Protein AF-A0AAU8JB62-F1 (afdb_monomer_lite)

Organism: NCBI:txid2792601

Sequence (242 aa):
MVVTNFNCVLKKYIARVTLTGIILLSLTGCRTSTEVQSTAVALPQPKAITQTEAMPQSGSLTGNAPPKSVDEARGKHSGNRLPVFSDIISAGMLPPYRVAPSKSTTEGSSKIVPQNLPLQIKPDPLKTVRVNLYQPDIECKKLMPEPVAVDRDRAMDAAVSKVLQERNSADFTVAGYRINIDDDGVATVDLRLKPDSRRQFISLSLCEQFALFGSLRETLMNHPDWKIKAVQFTERGELIQL

Secondary structure (DSSP, 8-state):
----------------------------------------PPPPPPPP----------------PPPP-------------------------PPP-----PPP--------------------TTTEEEEEEEEE-TTSS-EEEEEEEEEGGGHHHHHHHHHHHTT--SS--EEEEEEEE-TT-EEEEEEEE-TT-SS-GGGS-HHHHIIIIIHHHHHHHT-TTT---EEEEEETTEEP--

Foldseek 3Di:
DDDDDDDDDDDDDDDDDDDDDDDDDDDDDDDDDPDDDDDDDDDDDDDDDDDDDDDDDDDDDDDDDDDDDDDDDDDDDDDDDDDDPDDDPDPDDDDPPDDDDDDDDDDDDDDDDPDPDPPPPDDDPVQWDWFWFWAADPVLPGTDTDIDIDGPVCVLVVNLVVLQVVLDDPQWHWPDWDWDADPVQEIEIATETDPRRNDDLVRDDPSSVSSRVVRSFCRQCVDPVSSHPYYFYHHVPHGDDD

Structure (mmCIF, N/CA/C/O backbone):
data_AF-A0AAU8JB62-F1
#
_entry.id   AF-A0AAU8JB62-F1
#
loop_
_atom_site.group_PDB
_atom_site.id
_atom_site.type_symbol
_atom_site.label_atom_id
_atom_site.label_alt_id
_atom_site.label_comp_id
_atom_site.label_asym_id
_atom_site.label_entity_id
_atom_site.label_seq_id
_atom_site.pdbx_PDB_ins_code
_atom_site.Cartn_x
_atom_site.Cartn_y
_atom_site.Cartn_z
_atom_site.occupancy
_atom_site.B_iso_or_equiv
_atom_site.auth_seq_id
_atom_site.auth_comp_id
_atom_site.auth_asym_id
_atom_site.auth_atom_id
_atom_site.pdbx_PDB_model_num
ATOM 1 N N . MET A 1 1 ? 13.304 -38.647 40.687 1.00 44.12 1 MET A N 1
ATOM 2 C CA . MET A 1 1 ? 12.881 -37.384 40.050 1.00 44.12 1 MET A CA 1
ATOM 3 C C . MET A 1 1 ? 11.751 -37.738 39.095 1.00 44.12 1 MET A C 1
ATOM 5 O O . MET A 1 1 ? 11.995 -38.343 38.064 1.00 44.12 1 MET A O 1
ATOM 9 N N . VAL A 1 2 ? 10.516 -37.532 39.545 1.00 40.66 2 VAL A N 1
ATOM 10 C CA . VAL A 1 2 ? 9.261 -37.724 38.793 1.00 40.66 2 VAL A CA 1
ATOM 11 C C . VAL A 1 2 ? 8.983 -36.348 38.160 1.00 40.66 2 VAL A C 1
ATOM 13 O O . VAL A 1 2 ? 9.293 -35.345 38.796 1.00 40.66 2 VAL A O 1
ATOM 16 N N . VAL A 1 3 ? 8.583 -36.197 36.898 1.00 38.00 3 VAL A N 1
ATOM 17 C CA . VAL A 1 3 ? 7.205 -36.331 36.401 1.00 38.00 3 VAL A CA 1
ATOM 18 C C . VAL A 1 3 ? 7.249 -36.315 34.862 1.00 38.00 3 VAL A C 1
ATOM 20 O O . VAL A 1 3 ? 7.848 -35.434 34.252 1.00 38.00 3 VAL A O 1
ATOM 23 N N . THR A 1 4 ? 6.598 -37.299 34.247 1.00 55.31 4 THR A N 1
ATOM 24 C CA . THR A 1 4 ? 6.119 -37.311 32.857 1.00 55.31 4 THR A CA 1
ATOM 25 C C . THR A 1 4 ? 4.937 -36.345 32.696 1.00 55.31 4 THR A C 1
ATOM 27 O O . THR A 1 4 ? 4.144 -36.264 33.627 1.00 55.31 4 THR A O 1
ATOM 30 N N . ASN A 1 5 ? 4.730 -35.696 31.533 1.00 40.53 5 ASN A N 1
ATOM 31 C CA . ASN A 1 5 ? 3.542 -35.969 30.694 1.00 40.53 5 ASN A CA 1
ATOM 32 C C . ASN A 1 5 ? 3.122 -34.961 29.602 1.00 40.53 5 ASN A C 1
ATOM 34 O O . ASN A 1 5 ? 3.134 -33.751 29.778 1.00 40.53 5 ASN A O 1
ATOM 38 N N . PHE A 1 6 ? 2.598 -35.605 28.548 1.00 44.50 6 PHE A N 1
ATOM 39 C CA . PHE A 1 6 ? 1.425 -35.334 27.702 1.00 44.50 6 PHE A CA 1
ATOM 40 C C . PHE A 1 6 ? 1.299 -34.062 26.843 1.00 44.50 6 PHE A C 1
ATOM 42 O O . PHE A 1 6 ? 0.961 -32.975 27.296 1.00 44.50 6 PHE A O 1
ATOM 49 N N . ASN A 1 7 ? 1.362 -34.323 25.528 1.00 46.44 7 ASN A N 1
ATOM 50 C CA . ASN A 1 7 ? 0.536 -33.725 24.476 1.00 46.44 7 ASN A CA 1
ATOM 51 C C . ASN A 1 7 ? -0.890 -33.381 24.945 1.00 46.44 7 ASN A C 1
ATOM 53 O O . ASN A 1 7 ? -1.576 -34.247 25.489 1.00 46.44 7 ASN A O 1
ATOM 57 N N . CYS A 1 8 ? -1.399 -32.199 24.581 1.00 37.88 8 CYS A N 1
ATOM 58 C CA . CYS A 1 8 ? -2.842 -31.987 24.495 1.00 37.88 8 CYS A CA 1
ATOM 59 C C . CYS A 1 8 ? -3.212 -31.087 23.308 1.00 37.88 8 CYS A C 1
ATOM 61 O O . CYS A 1 8 ? -2.909 -29.899 23.254 1.00 37.88 8 CYS A O 1
ATOM 63 N N . VAL A 1 9 ? -3.878 -31.722 22.347 1.00 45.81 9 VAL A N 1
ATOM 64 C CA . VAL A 1 9 ? -4.599 -31.151 21.213 1.00 45.81 9 VAL A CA 1
ATOM 65 C C . VAL A 1 9 ? -5.775 -30.322 21.734 1.00 45.81 9 VAL A C 1
ATOM 67 O O . VAL A 1 9 ? -6.643 -30.871 22.408 1.00 45.81 9 VAL A O 1
ATOM 70 N N . LEU A 1 10 ? -5.876 -29.043 21.358 1.00 39.16 10 LEU A N 1
ATOM 71 C CA . LEU A 1 10 ? -7.080 -28.244 21.606 1.00 39.16 10 LEU A CA 1
ATOM 72 C C . LEU A 1 10 ? -7.855 -27.998 20.303 1.00 39.16 10 LEU A C 1
ATOM 74 O O . LEU A 1 10 ? -7.822 -26.932 19.699 1.00 39.16 10 LEU A O 1
ATOM 78 N N . LYS A 1 11 ? -8.582 -29.036 19.880 1.00 43.41 11 LYS A N 1
ATOM 79 C CA . LYS A 1 11 ? -9.807 -28.917 19.078 1.00 43.41 11 LYS A CA 1
ATOM 80 C C . LYS A 1 11 ? -10.990 -29.091 20.028 1.00 43.41 11 LYS A C 1
ATOM 82 O O . LYS A 1 11 ? -11.054 -30.126 20.684 1.00 43.41 11 LYS A O 1
ATOM 87 N N . LYS A 1 12 ? -11.920 -28.132 20.047 1.00 44.12 12 LYS A N 1
ATOM 88 C CA . LYS A 1 12 ? -13.359 -28.258 20.396 1.00 44.12 12 LYS A CA 1
ATOM 89 C C . LYS A 1 12 ? -13.976 -26.865 20.198 1.00 44.12 12 LYS A C 1
ATOM 91 O O . LYS A 1 12 ? -13.681 -25.958 20.958 1.00 44.12 12 LYS A O 1
ATOM 96 N N . TYR A 1 13 ? -14.536 -26.548 19.033 1.00 41.44 13 TYR A N 1
ATOM 97 C CA . TYR A 1 13 ? -15.913 -26.836 18.599 1.00 41.44 13 TYR A CA 1
ATOM 98 C C . TYR A 1 13 ? -16.990 -26.558 19.657 1.00 41.44 13 TYR A C 1
ATOM 100 O O . TYR A 1 13 ? -17.064 -27.204 20.699 1.00 41.44 13 TYR A O 1
ATOM 108 N N . ILE A 1 14 ? -17.805 -25.565 19.304 1.00 47.06 14 ILE A N 1
ATOM 109 C CA . ILE A 1 14 ? -18.982 -25.012 19.971 1.00 47.06 14 ILE A CA 1
ATOM 110 C C . ILE A 1 14 ? -20.172 -25.986 19.874 1.00 47.06 14 ILE A C 1
ATOM 112 O O . ILE A 1 14 ? -20.263 -26.776 18.937 1.00 47.06 14 ILE A O 1
ATOM 116 N N . ALA A 1 15 ? -21.112 -25.797 20.808 1.00 40.03 15 ALA A N 1
ATOM 117 C CA . ALA A 1 15 ? -22.512 -26.233 20.834 1.00 40.03 15 ALA A CA 1
ATOM 118 C C . ALA A 1 15 ? -22.821 -27.608 21.447 1.00 40.03 15 ALA A C 1
ATOM 120 O O . ALA A 1 15 ? -22.631 -28.652 20.831 1.00 40.03 15 ALA A O 1
ATOM 121 N N . ARG A 1 16 ? -23.503 -27.566 22.600 1.00 46.62 16 ARG A N 1
ATOM 122 C CA . ARG A 1 16 ? -24.870 -28.095 22.721 1.00 46.62 16 ARG A CA 1
ATOM 123 C C . ARG A 1 16 ? -25.620 -27.415 23.869 1.00 46.62 16 ARG A C 1
ATOM 125 O O . ARG A 1 16 ? -25.225 -27.474 25.025 1.00 46.62 16 ARG A O 1
ATOM 132 N N . VAL A 1 17 ? -26.694 -26.746 23.466 1.00 49.41 17 VAL A N 1
ATOM 133 C CA . VAL A 1 17 ? -27.802 -26.228 24.266 1.00 49.41 17 VAL A CA 1
ATOM 134 C C . VAL A 1 17 ? -28.665 -27.403 24.725 1.00 49.41 17 VAL A C 1
ATOM 136 O O . VAL A 1 17 ? -29.088 -28.171 23.871 1.00 49.41 17 VAL A O 1
ATOM 139 N N . THR A 1 18 ? -28.952 -27.489 26.027 1.00 50.41 18 THR A N 1
ATOM 140 C CA . THR A 1 18 ? -30.174 -28.056 26.651 1.00 50.41 18 THR A CA 1
ATOM 141 C C . THR A 1 18 ? -30.130 -27.655 28.133 1.00 50.41 18 THR A C 1
ATOM 143 O O . THR A 1 18 ? -29.202 -28.036 28.835 1.00 50.41 18 THR A O 1
ATOM 146 N N . LEU A 1 19 ? -30.902 -26.657 28.569 1.00 51.81 19 LEU A N 1
ATOM 147 C CA . LEU A 1 19 ? -32.260 -26.780 29.126 1.00 51.81 19 LEU A CA 1
ATOM 148 C C . LEU A 1 19 ? -32.315 -27.629 30.411 1.00 51.81 19 LEU A C 1
ATOM 150 O O . LEU A 1 19 ? -32.402 -28.842 30.309 1.00 51.81 19 LEU A O 1
ATOM 154 N N . THR A 1 20 ? -32.277 -26.961 31.575 1.00 47.72 20 THR A N 1
ATOM 155 C CA . THR A 1 20 ? -33.109 -27.137 32.797 1.00 47.72 20 THR A CA 1
ATOM 156 C C . THR A 1 20 ? -32.349 -26.604 34.013 1.00 47.72 20 THR A C 1
ATOM 158 O O . THR A 1 20 ? -31.220 -27.022 34.245 1.00 47.72 20 THR A O 1
ATOM 161 N N . GLY A 1 21 ? -32.969 -25.732 34.814 1.00 43.69 21 GLY A N 1
ATOM 162 C CA . GLY A 1 21 ? -32.461 -25.411 36.152 1.00 43.69 21 GLY A CA 1
ATOM 163 C C . GLY A 1 21 ? -32.687 -23.970 36.586 1.00 43.69 21 GLY A C 1
ATOM 164 O O . GLY A 1 21 ? -31.800 -23.134 36.471 1.00 43.69 21 GLY A O 1
ATOM 165 N N . ILE A 1 22 ? -33.882 -23.701 37.107 1.00 53.47 22 ILE A N 1
ATOM 166 C CA . ILE A 1 22 ? -34.215 -22.510 37.890 1.00 53.47 22 ILE A CA 1
ATOM 167 C C . ILE A 1 22 ? -33.316 -22.476 39.133 1.00 53.47 22 ILE A C 1
ATOM 169 O O . ILE A 1 22 ? -33.407 -23.376 39.962 1.00 53.47 22 ILE A O 1
ATOM 173 N N . ILE A 1 23 ? -32.517 -21.420 39.299 1.00 51.75 23 ILE A N 1
ATOM 174 C CA . ILE A 1 23 ? -32.063 -20.959 40.617 1.00 51.75 23 ILE A CA 1
ATOM 175 C C . ILE A 1 23 ? -32.275 -19.446 40.666 1.00 51.75 23 ILE A C 1
ATOM 177 O O . ILE A 1 23 ? -31.558 -18.674 40.033 1.00 51.75 23 ILE A O 1
ATOM 181 N N . LEU A 1 24 ? -33.299 -19.044 41.425 1.00 51.72 24 LEU A N 1
ATOM 182 C CA . LEU A 1 24 ? -33.379 -17.714 42.013 1.00 51.72 24 LEU A CA 1
ATOM 183 C C . LEU A 1 24 ? -32.187 -17.544 42.959 1.00 51.72 24 LEU A C 1
ATOM 185 O O . LEU A 1 24 ? -32.108 -18.241 43.967 1.00 51.72 24 LEU A O 1
ATOM 189 N N . LEU A 1 25 ? -31.323 -16.575 42.679 1.00 48.28 25 LEU A N 1
ATOM 190 C CA . LEU A 1 25 ? -30.488 -15.940 43.693 1.00 48.28 25 LEU A CA 1
ATOM 191 C C . LEU A 1 25 ? -30.526 -14.435 43.455 1.00 48.28 25 LEU A C 1
ATOM 193 O O . LEU A 1 25 ? -29.809 -13.871 42.633 1.00 48.28 25 LEU A O 1
ATOM 197 N N . SER A 1 26 ? -31.443 -13.805 44.179 1.00 44.50 26 SER A N 1
ATOM 198 C CA . SER A 1 26 ? -31.465 -12.381 44.454 1.00 44.50 26 SER A CA 1
ATOM 199 C C . SER A 1 26 ? -30.178 -12.018 45.195 1.00 44.50 26 SER A C 1
ATOM 201 O O . SER A 1 26 ? -29.974 -12.479 46.316 1.00 44.50 26 SER A O 1
ATOM 203 N N . LEU A 1 27 ? -29.334 -11.171 44.606 1.00 48.53 27 LEU A N 1
ATOM 204 C CA . LEU A 1 27 ? -28.365 -10.392 45.369 1.00 48.53 27 LEU A CA 1
ATOM 205 C C . LEU A 1 27 ? -28.486 -8.918 44.995 1.00 48.53 27 LEU A C 1
ATOM 207 O O . LEU A 1 27 ? -28.168 -8.463 43.899 1.00 48.53 27 LEU A O 1
ATOM 211 N N . THR A 1 28 ? -29.040 -8.219 45.969 1.00 45.19 28 THR A N 1
ATOM 212 C CA . THR A 1 28 ? -29.202 -6.786 46.126 1.00 45.19 28 THR A CA 1
ATOM 213 C C . THR A 1 28 ? -27.860 -6.151 46.515 1.00 45.19 28 THR A C 1
ATOM 215 O O . THR A 1 28 ? -27.172 -6.683 47.380 1.00 45.19 28 THR A O 1
ATOM 218 N N . GLY A 1 29 ? -27.552 -4.969 45.964 1.00 39.72 29 GLY A N 1
ATOM 219 C CA . GLY A 1 29 ? -26.543 -4.024 46.485 1.00 39.72 29 GLY A CA 1
ATOM 220 C C . GLY A 1 29 ? -25.124 -4.201 45.916 1.00 39.72 29 GLY A C 1
ATOM 221 O O . GLY A 1 29 ? -24.689 -5.313 45.674 1.00 39.72 29 GLY A O 1
ATOM 222 N N . CYS A 1 30 ? -24.327 -3.168 45.634 1.00 37.94 30 CYS A N 1
ATOM 223 C CA . CYS A 1 30 ? -24.422 -1.737 45.914 1.00 37.94 30 CYS A CA 1
ATOM 224 C C . CYS A 1 30 ? -23.888 -0.933 44.718 1.00 37.94 30 CYS A C 1
ATOM 226 O O . CYS A 1 30 ? -22.862 -1.265 44.130 1.00 37.94 30 CYS A O 1
ATOM 228 N N . ARG A 1 31 ? -24.581 0.167 44.401 1.00 46.75 31 ARG A N 1
ATOM 229 C CA . ARG A 1 31 ? -24.067 1.264 43.575 1.00 46.75 31 ARG A CA 1
ATOM 230 C C . ARG A 1 31 ? -22.994 2.013 44.367 1.00 46.75 31 ARG A C 1
ATOM 232 O O . ARG A 1 31 ? -23.296 2.532 45.436 1.00 46.75 31 ARG A O 1
ATOM 239 N N . THR A 1 32 ? -21.808 2.174 43.798 1.00 43.75 32 THR A N 1
ATOM 240 C CA . THR A 1 32 ? -20.923 3.304 44.107 1.00 43.75 32 THR A CA 1
ATOM 241 C C . THR A 1 32 ? -20.708 4.076 42.817 1.00 43.75 32 THR A C 1
ATOM 243 O O . THR A 1 32 ? -20.001 3.6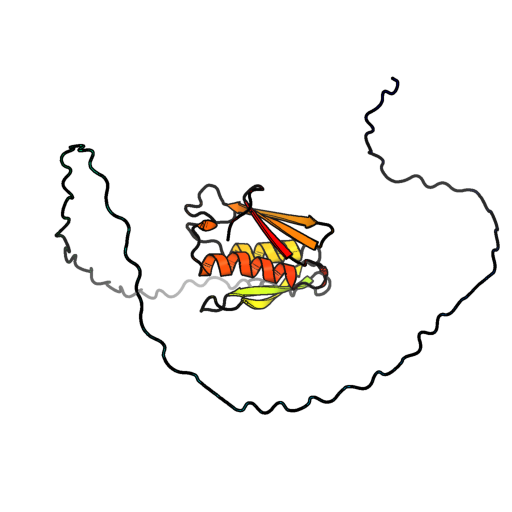34 41.916 1.00 43.75 32 THR A O 1
ATOM 246 N N . SER A 1 33 ? -21.414 5.200 42.714 1.00 40.22 33 SER A N 1
ATOM 247 C CA . SER A 1 33 ? -21.223 6.211 41.682 1.00 40.22 33 SER A CA 1
ATOM 248 C C . SER A 1 33 ? -19.970 6.999 42.047 1.00 40.22 33 SER A C 1
ATOM 250 O O . SER A 1 33 ? -19.980 7.728 43.036 1.00 40.22 33 SER A O 1
ATOM 252 N N . THR A 1 34 ? -18.884 6.831 41.297 1.00 46.22 34 THR A N 1
ATOM 253 C CA . THR A 1 34 ? -17.716 7.710 41.409 1.00 46.22 34 THR A CA 1
ATOM 254 C C . THR A 1 34 ? -17.923 8.880 40.460 1.00 46.22 34 THR A C 1
ATOM 256 O O . THR A 1 34 ? -17.689 8.792 39.258 1.00 46.22 34 THR A O 1
ATOM 259 N N . GLU A 1 35 ? -18.429 9.965 41.030 1.00 45.84 35 GLU A N 1
ATOM 260 C CA . GLU A 1 35 ? -18.460 11.295 40.440 1.00 45.84 35 GLU A CA 1
ATOM 261 C C . GLU A 1 35 ? -17.018 11.815 40.359 1.00 45.84 35 GLU A C 1
ATOM 263 O O . GLU A 1 35 ? -16.407 12.158 41.370 1.00 45.84 35 GLU A O 1
ATOM 268 N N . VAL A 1 36 ? -16.435 11.809 39.158 1.00 48.78 36 VAL A N 1
ATOM 269 C CA . VAL A 1 36 ? -15.155 12.479 38.909 1.00 48.78 36 VAL A CA 1
ATOM 270 C C . VAL A 1 36 ? -15.458 13.956 38.704 1.00 48.78 36 VAL A C 1
ATOM 272 O O . VAL A 1 36 ? -15.967 14.371 37.664 1.00 48.78 36 VAL A O 1
ATOM 275 N N . GLN A 1 37 ? -15.169 14.734 39.744 1.00 47.53 37 GLN A N 1
ATOM 276 C CA . GLN A 1 37 ? -15.211 16.185 39.714 1.00 47.53 37 GLN A CA 1
ATOM 277 C C . GLN A 1 37 ? -14.231 16.729 38.672 1.00 47.53 37 GLN A C 1
ATOM 279 O O . GLN A 1 37 ? -13.044 16.409 38.644 1.00 47.53 37 GLN A O 1
ATOM 284 N N . SER A 1 38 ? -14.789 17.578 37.818 1.00 48.44 38 SER A N 1
ATOM 285 C CA . SER A 1 38 ? -14.112 18.396 36.828 1.00 48.44 38 SER A CA 1
ATOM 286 C C . SER A 1 38 ? -13.350 19.526 37.522 1.00 48.44 38 SER A C 1
ATOM 288 O O . SER A 1 38 ? -13.926 20.566 37.838 1.00 48.44 38 SER A O 1
ATOM 290 N N . THR A 1 39 ? -12.047 19.350 37.730 1.00 52.38 39 THR A N 1
ATOM 291 C CA . THR A 1 39 ? -11.150 20.439 38.133 1.00 52.38 39 THR A CA 1
ATOM 292 C C . THR A 1 39 ? -10.572 21.090 36.880 1.00 52.38 39 THR A C 1
ATOM 294 O O . THR A 1 39 ? -9.692 20.543 36.219 1.00 52.38 39 THR A O 1
ATOM 297 N N . ALA A 1 40 ? -11.086 22.271 36.540 1.00 51.75 40 ALA A N 1
ATOM 298 C CA . ALA A 1 40 ? -10.491 23.142 35.537 1.00 51.75 40 ALA A CA 1
ATOM 299 C C . ALA A 1 40 ? -9.122 23.627 36.044 1.00 51.75 40 ALA A C 1
ATOM 301 O O . ALA A 1 40 ? -9.040 24.430 36.973 1.00 51.75 40 ALA A O 1
ATOM 302 N N . VAL A 1 41 ? -8.043 23.117 35.450 1.00 55.59 41 VAL A N 1
ATOM 303 C CA . VAL A 1 41 ? -6.686 23.630 35.660 1.00 55.59 41 VAL A CA 1
ATOM 304 C C . VAL A 1 41 ? -6.466 24.790 34.696 1.00 55.59 41 VAL A C 1
ATOM 306 O O . VAL A 1 41 ? -6.609 24.653 33.482 1.00 55.59 41 VAL A O 1
ATOM 309 N N . ALA A 1 42 ? -6.154 25.949 35.269 1.00 57.06 42 ALA A N 1
ATOM 310 C CA . ALA A 1 42 ? -5.865 27.184 34.562 1.00 57.06 42 ALA A CA 1
ATOM 311 C C . ALA A 1 42 ? -4.638 27.043 33.641 1.00 57.06 42 ALA A C 1
ATOM 313 O O . ALA A 1 42 ? -3.599 26.520 34.044 1.00 57.06 42 ALA A O 1
ATOM 314 N N . LEU A 1 43 ? -4.766 27.563 32.416 1.00 50.88 43 LEU A N 1
ATOM 315 C CA . LEU A 1 43 ? -3.666 27.763 31.472 1.00 50.88 43 LEU A CA 1
ATOM 316 C C . LEU A 1 43 ? -2.592 28.689 32.080 1.00 50.88 43 LEU A C 1
ATOM 318 O O . LEU A 1 43 ? -2.917 29.828 32.427 1.00 50.88 43 LEU A O 1
ATOM 322 N N . PRO A 1 44 ? -1.307 28.297 32.117 1.00 57.69 44 PRO A N 1
ATOM 323 C CA . PRO A 1 44 ? -0.225 29.264 32.211 1.00 57.69 44 PRO A CA 1
ATOM 324 C C . PRO A 1 44 ? -0.044 29.976 30.861 1.00 57.69 44 PRO A C 1
ATOM 326 O O . PRO A 1 44 ? 0.065 29.347 29.809 1.00 57.69 44 PRO A O 1
ATOM 329 N N . GLN A 1 45 ? -0.024 31.309 30.900 1.00 59.19 45 GLN A N 1
ATOM 330 C CA . GLN A 1 45 ? 0.277 32.155 29.747 1.00 59.19 45 GLN A CA 1
ATOM 331 C C . GLN A 1 45 ? 1.716 31.932 29.243 1.00 59.19 45 GLN A C 1
ATOM 333 O O . GLN A 1 45 ? 2.628 31.752 30.058 1.00 59.19 45 GLN A O 1
ATOM 338 N N . PRO A 1 46 ? 1.962 32.008 27.922 1.00 55.28 46 PRO A N 1
ATOM 339 C CA . PRO A 1 46 ? 3.310 31.967 27.376 1.00 55.28 46 PRO A CA 1
ATOM 340 C C . PRO A 1 46 ? 4.058 33.268 27.703 1.00 55.28 46 PRO A C 1
ATOM 342 O O . PRO A 1 46 ? 3.696 34.350 27.242 1.00 55.28 46 PRO A O 1
ATOM 345 N N . LYS A 1 47 ? 5.133 33.160 28.493 1.00 50.12 47 LYS A N 1
ATOM 346 C CA . LYS A 1 47 ? 6.144 34.217 28.608 1.00 50.12 47 LYS A CA 1
ATOM 347 C C . LYS A 1 47 ? 6.859 34.358 27.265 1.00 50.12 47 LYS A C 1
ATOM 349 O O . LYS A 1 47 ? 7.458 33.403 26.778 1.00 50.12 47 LYS A O 1
ATOM 354 N N . ALA A 1 48 ? 6.807 35.562 26.705 1.00 49.59 48 ALA A N 1
ATOM 355 C CA . ALA A 1 48 ? 7.661 35.983 25.608 1.00 49.59 48 ALA A CA 1
ATOM 356 C C . ALA A 1 48 ? 9.135 35.834 26.016 1.00 49.59 48 ALA A C 1
ATOM 358 O O . ALA A 1 48 ? 9.548 36.355 27.053 1.00 49.59 48 ALA A O 1
ATOM 359 N N . ILE A 1 49 ? 9.914 35.115 25.207 1.00 52.41 49 ILE A N 1
ATOM 360 C CA . ILE A 1 49 ? 11.368 35.046 25.343 1.00 52.41 49 ILE A CA 1
ATOM 361 C C . ILE A 1 49 ? 11.958 35.858 24.196 1.00 52.41 49 ILE A C 1
ATOM 363 O O . ILE A 1 49 ? 11.902 35.469 23.032 1.00 52.41 49 ILE A O 1
ATOM 367 N N . THR A 1 50 ? 12.487 37.015 24.570 1.00 47.28 50 THR A N 1
ATOM 368 C CA . THR A 1 50 ? 13.372 37.868 23.785 1.00 47.28 50 THR A CA 1
ATOM 369 C C . THR A 1 50 ? 14.620 37.078 23.387 1.00 47.28 50 THR A C 1
ATOM 371 O O . THR A 1 50 ? 15.354 36.615 24.258 1.00 47.28 50 THR A O 1
ATOM 374 N N . GLN A 1 51 ? 14.865 36.920 22.085 1.00 46.72 51 GLN A N 1
ATOM 375 C CA . GLN A 1 51 ? 16.149 36.449 21.563 1.00 46.72 51 GLN A CA 1
ATOM 376 C C . GLN A 1 51 ? 17.047 37.659 21.295 1.00 46.72 51 GLN A C 1
ATOM 378 O O . GLN A 1 51 ? 16.802 38.428 20.368 1.00 46.72 51 GLN A O 1
ATOM 383 N N . THR A 1 52 ? 18.081 37.799 22.120 1.00 44.91 52 THR A N 1
ATOM 384 C CA . THR A 1 52 ? 19.196 38.733 21.949 1.00 44.91 52 THR A CA 1
ATOM 385 C C . THR A 1 52 ? 20.499 37.938 22.058 1.00 44.91 52 THR A C 1
ATOM 387 O O . THR A 1 52 ? 20.641 37.166 23.002 1.00 44.91 52 THR A O 1
ATOM 390 N N . GLU A 1 53 ? 21.420 38.197 21.117 1.00 41.56 53 GLU A N 1
ATOM 391 C CA . GLU A 1 53 ? 22.859 37.843 21.111 1.00 41.56 53 GLU A CA 1
ATOM 392 C C . GLU A 1 53 ? 23.240 36.352 21.008 1.00 41.56 53 GLU A C 1
ATOM 394 O O . GLU A 1 53 ? 22.592 35.479 21.561 1.00 41.56 53 GLU A O 1
ATOM 399 N N . ALA A 1 54 ? 24.323 35.937 20.349 1.00 42.34 54 ALA A N 1
ATOM 400 C CA . ALA A 1 54 ? 25.310 36.569 19.476 1.00 42.34 54 ALA A CA 1
ATOM 401 C C . ALA A 1 54 ? 26.059 35.431 18.748 1.00 42.34 54 ALA A C 1
ATOM 403 O O . ALA A 1 54 ? 26.197 34.326 19.274 1.00 42.34 54 ALA A O 1
ATOM 404 N N . MET A 1 55 ? 26.577 35.708 17.550 1.00 44.47 55 MET A N 1
ATOM 405 C CA . MET A 1 55 ? 27.590 34.871 16.896 1.00 44.47 55 MET A CA 1
ATOM 406 C C . MET A 1 55 ? 28.886 34.841 17.723 1.00 44.47 55 MET A C 1
ATOM 408 O O . MET A 1 55 ? 29.287 35.883 18.241 1.00 44.47 55 MET A O 1
ATOM 412 N N . PRO A 1 56 ? 29.645 33.734 17.671 1.00 57.03 56 PRO A N 1
ATOM 413 C CA . PRO A 1 56 ? 31.094 33.840 17.640 1.00 57.03 56 PRO A CA 1
ATOM 414 C C . PRO A 1 56 ? 31.671 33.301 16.329 1.00 57.03 56 PRO A C 1
ATOM 416 O O . PRO A 1 56 ? 31.295 32.250 15.808 1.00 57.03 56 PRO A O 1
ATOM 419 N N . GLN A 1 57 ? 32.601 34.091 15.804 1.00 44.22 57 GLN A N 1
ATOM 420 C CA . GLN A 1 57 ? 33.466 33.799 14.674 1.00 44.22 57 GLN A CA 1
ATOM 421 C C . GLN A 1 57 ? 34.562 32.786 15.044 1.00 44.22 57 GLN A C 1
ATOM 423 O O . GLN A 1 57 ? 35.019 32.740 16.180 1.00 44.22 57 GLN A O 1
ATOM 428 N N . SER A 1 58 ? 35.018 32.070 14.012 1.00 45.47 58 SER A N 1
ATOM 429 C CA . SER A 1 58 ? 36.419 31.766 13.673 1.00 45.47 58 SER A CA 1
ATOM 430 C C . SER A 1 58 ? 37.387 31.342 14.791 1.00 45.47 58 SER A C 1
ATOM 432 O O . SER A 1 58 ? 37.869 32.157 15.573 1.00 45.47 58 SER A O 1
ATOM 434 N N . GLY A 1 59 ? 37.800 30.072 14.744 1.00 44.09 59 GLY A N 1
ATOM 435 C CA . GLY A 1 59 ? 38.991 29.554 15.417 1.00 44.09 59 GLY A CA 1
ATOM 436 C C . GLY A 1 59 ? 39.729 28.583 14.496 1.00 44.09 59 GLY A C 1
ATOM 437 O O . GLY A 1 59 ? 39.161 27.590 14.052 1.00 44.09 59 GLY A O 1
ATOM 438 N N . SER A 1 60 ? 40.978 28.915 14.184 1.00 40.94 60 SER A N 1
ATOM 439 C CA . SER A 1 60 ? 41.884 28.226 13.265 1.00 40.94 60 SER A CA 1
ATOM 440 C C . SER A 1 60 ? 43.059 27.595 14.030 1.00 40.94 60 SER A C 1
ATOM 442 O O . SER A 1 60 ? 43.445 28.100 15.080 1.00 40.94 60 SER A O 1
ATOM 444 N N . LEU A 1 61 ? 43.663 26.577 13.403 1.00 45.25 61 LEU A N 1
ATOM 445 C CA . LEU A 1 61 ? 44.991 25.967 13.608 1.00 45.25 61 LEU A CA 1
ATOM 446 C C . LEU A 1 61 ? 45.223 24.947 14.740 1.00 45.25 61 LEU A C 1
ATOM 448 O O . LEU A 1 61 ? 45.212 25.266 15.923 1.00 45.25 61 LEU A O 1
ATOM 452 N N . THR A 1 62 ? 45.628 23.751 14.285 1.00 39.91 62 THR A N 1
ATOM 453 C CA . THR A 1 62 ? 46.766 22.869 14.671 1.00 39.91 62 THR A CA 1
ATOM 454 C C . THR A 1 62 ? 46.262 21.417 14.693 1.00 39.91 62 THR A C 1
ATOM 456 O O . THR A 1 62 ? 45.317 21.087 15.388 1.00 39.91 62 THR A O 1
ATOM 459 N N . GLY A 1 63 ? 46.683 20.517 13.805 1.00 43.19 63 GLY A N 1
ATOM 460 C CA . GLY A 1 63 ? 48.056 20.113 13.533 1.00 43.19 63 GLY A CA 1
ATOM 461 C C . GLY A 1 63 ? 48.289 18.777 14.237 1.00 43.19 63 GLY A C 1
ATOM 462 O O . GLY A 1 63 ? 48.644 18.789 15.403 1.00 43.19 63 GLY A O 1
ATOM 463 N N . ASN A 1 64 ? 48.068 17.647 13.553 1.00 53.22 64 ASN A N 1
ATOM 464 C CA . ASN A 1 64 ? 48.648 16.357 13.934 1.00 53.22 64 ASN A CA 1
ATOM 465 C C . ASN A 1 64 ? 48.843 15.462 12.705 1.00 53.22 64 ASN A C 1
ATOM 467 O O . ASN A 1 64 ? 47.953 15.283 11.875 1.00 53.22 64 ASN A O 1
ATOM 471 N N . ALA A 1 65 ? 50.077 14.985 12.601 1.00 52.47 65 ALA A N 1
ATOM 472 C CA . ALA A 1 65 ? 50.694 14.289 11.486 1.00 52.47 65 ALA A CA 1
ATOM 473 C C . ALA A 1 65 ? 50.259 12.810 11.365 1.00 52.47 65 ALA A C 1
ATOM 475 O O . ALA A 1 65 ? 49.787 12.224 12.341 1.00 52.47 65 ALA A O 1
ATOM 476 N N . PRO A 1 66 ? 50.468 12.183 10.190 1.00 57.41 66 PRO A N 1
ATOM 477 C CA . PRO A 1 66 ? 50.182 10.769 9.959 1.00 57.41 66 PRO A CA 1
ATOM 478 C C . PRO A 1 66 ? 51.337 9.859 10.423 1.00 57.41 66 PRO A C 1
ATOM 480 O O . PRO A 1 66 ? 52.507 10.235 10.284 1.00 57.41 66 PRO A O 1
ATOM 483 N N . PRO A 1 67 ? 51.063 8.634 10.9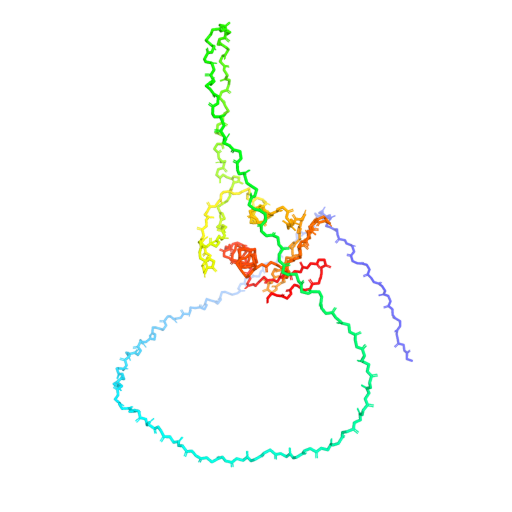08 1.00 60.84 67 PRO A N 1
ATOM 484 C CA . PRO A 1 67 ? 52.098 7.624 11.053 1.00 60.84 67 PRO A CA 1
ATOM 485 C C . PRO A 1 67 ? 52.450 6.975 9.707 1.00 60.84 67 PRO A C 1
ATOM 487 O O . PRO A 1 67 ? 51.631 6.828 8.801 1.00 60.84 67 PRO A O 1
ATOM 490 N N . LYS A 1 68 ? 53.735 6.634 9.617 1.00 53.00 68 LYS A N 1
ATOM 491 C CA . LYS A 1 68 ? 54.486 6.184 8.448 1.00 53.00 68 LYS A CA 1
ATOM 492 C C . LYS A 1 68 ? 54.193 4.737 8.037 1.00 53.00 68 LYS A C 1
ATOM 494 O O . LYS A 1 68 ? 53.846 3.887 8.847 1.00 53.00 68 LYS A O 1
ATOM 499 N N . SER A 1 69 ? 54.456 4.534 6.751 1.00 52.09 69 SER A N 1
ATOM 500 C CA . SER A 1 69 ? 54.727 3.314 5.988 1.00 52.09 69 SER A CA 1
ATOM 501 C C . SER A 1 69 ? 55.433 2.161 6.711 1.00 52.09 69 SER A C 1
ATOM 503 O O . SER A 1 69 ? 56.435 2.380 7.392 1.00 52.09 69 SER A O 1
ATOM 505 N N . VAL A 1 70 ? 55.017 0.940 6.364 1.00 58.62 70 VAL A N 1
ATOM 506 C CA . VAL A 1 70 ? 55.877 -0.249 6.242 1.00 58.62 70 VAL A CA 1
ATOM 507 C C . VAL A 1 70 ? 55.492 -1.018 4.968 1.00 58.62 70 VAL A C 1
ATOM 509 O O . VAL A 1 70 ? 54.357 -1.466 4.834 1.00 58.62 70 VAL A O 1
ATOM 512 N N . ASP A 1 71 ? 56.432 -1.018 4.016 1.00 50.12 71 ASP A N 1
ATOM 513 C CA . ASP A 1 71 ? 56.914 -2.086 3.115 1.00 50.12 71 ASP A CA 1
ATOM 514 C C . ASP A 1 71 ? 55.935 -3.196 2.673 1.00 50.12 71 ASP A C 1
ATOM 516 O O . ASP A 1 71 ? 55.363 -3.928 3.471 1.00 50.12 71 ASP A O 1
ATOM 520 N N . GLU A 1 72 ? 55.610 -3.293 1.381 1.00 44.75 72 GLU A N 1
ATOM 521 C CA . GLU A 1 72 ? 56.381 -3.961 0.309 1.00 44.75 72 GLU A CA 1
ATOM 522 C C . GLU A 1 72 ? 56.155 -5.485 0.249 1.00 44.75 72 GLU A C 1
ATOM 524 O O . GLU A 1 72 ? 56.834 -6.277 0.891 1.00 44.75 72 GLU A O 1
ATOM 529 N N . ALA A 1 73 ? 55.231 -5.906 -0.626 1.00 48.56 73 ALA A N 1
ATOM 530 C CA . ALA A 1 73 ? 55.266 -7.233 -1.235 1.00 48.56 73 ALA A CA 1
ATOM 531 C C . ALA A 1 73 ? 54.726 -7.185 -2.674 1.00 48.56 73 ALA A C 1
ATOM 533 O O . ALA A 1 73 ? 53.541 -7.041 -2.961 1.00 48.56 73 ALA A O 1
ATOM 534 N N . ARG A 1 74 ? 55.697 -7.294 -3.572 1.00 48.97 74 ARG A N 1
ATOM 535 C CA . ARG A 1 74 ? 55.679 -7.365 -5.030 1.00 48.97 74 ARG A CA 1
ATOM 536 C C . ARG A 1 74 ? 54.899 -8.582 -5.551 1.00 48.97 74 ARG A C 1
ATOM 538 O O . ARG A 1 74 ? 55.304 -9.714 -5.316 1.00 48.97 74 ARG A O 1
ATOM 545 N N . GLY A 1 75 ? 53.871 -8.348 -6.370 1.00 42.94 75 GLY A N 1
ATOM 546 C CA . GLY A 1 75 ? 53.186 -9.376 -7.164 1.00 42.94 75 GLY A CA 1
ATOM 547 C C . GLY A 1 75 ? 52.868 -8.873 -8.573 1.00 42.94 75 GLY A C 1
ATOM 548 O O . GLY A 1 75 ? 51.999 -8.030 -8.760 1.00 42.94 75 GLY A O 1
ATOM 549 N N . LYS A 1 76 ? 53.612 -9.366 -9.569 1.00 51.78 76 LYS A N 1
ATOM 550 C CA . LYS A 1 76 ? 53.427 -9.105 -11.006 1.00 51.78 76 LYS A CA 1
ATOM 551 C C . LYS A 1 76 ? 52.228 -9.896 -11.556 1.00 51.78 76 LYS A C 1
ATOM 553 O O . LYS A 1 76 ? 52.260 -11.115 -11.490 1.00 51.78 76 LYS A O 1
ATOM 558 N N . HIS A 1 77 ? 51.293 -9.229 -12.233 1.00 46.84 77 HIS A N 1
ATOM 559 C CA . HIS A 1 77 ? 50.590 -9.728 -13.432 1.00 46.84 77 HIS A CA 1
ATOM 560 C C . HIS A 1 77 ? 49.982 -8.509 -14.149 1.00 46.84 77 HIS A C 1
ATOM 562 O O . HIS A 1 77 ? 49.162 -7.800 -13.589 1.00 46.84 77 HIS A O 1
ATOM 568 N N . SER A 1 78 ? 50.567 -8.027 -15.247 1.00 46.34 78 SER A N 1
ATOM 569 C CA . SER A 1 78 ? 50.492 -8.565 -16.614 1.00 46.34 78 SER A CA 1
ATOM 570 C C . SER A 1 78 ? 49.081 -8.515 -17.201 1.00 46.34 78 SER A C 1
ATOM 572 O O . SER A 1 78 ? 48.352 -9.492 -17.124 1.00 46.34 78 SER A O 1
ATOM 574 N N . GLY A 1 79 ? 48.780 -7.373 -17.830 1.00 47.91 79 GLY A N 1
ATOM 575 C CA . GLY A 1 79 ? 47.988 -7.246 -19.054 1.00 47.91 79 GLY A CA 1
ATOM 576 C C . GLY A 1 79 ? 46.550 -7.754 -19.027 1.00 47.91 79 GLY A C 1
ATOM 577 O O . GLY A 1 79 ? 46.328 -8.950 -19.110 1.00 47.91 79 GLY A O 1
ATOM 578 N N . ASN A 1 80 ? 45.588 -6.830 -19.101 1.00 45.34 80 ASN A N 1
ATOM 579 C CA . ASN A 1 80 ? 44.551 -6.923 -20.128 1.00 45.34 80 ASN A CA 1
ATOM 580 C C . ASN A 1 80 ? 43.962 -5.546 -20.462 1.00 45.34 80 ASN A C 1
ATOM 582 O O . ASN A 1 80 ? 43.183 -4.942 -19.734 1.00 45.34 80 ASN A O 1
ATOM 586 N N . ARG A 1 81 ? 44.446 -5.084 -21.612 1.00 42.81 81 ARG A N 1
ATOM 587 C CA . ARG A 1 81 ? 43.903 -4.146 -22.592 1.00 42.81 81 ARG A CA 1
ATOM 588 C C . ARG A 1 81 ? 42.382 -3.933 -22.483 1.00 42.81 81 ARG A C 1
ATOM 590 O O . ARG A 1 81 ? 41.602 -4.825 -22.800 1.00 42.81 81 ARG A O 1
ATOM 597 N N . LEU A 1 82 ? 41.985 -2.717 -22.118 1.00 43.56 82 LEU A N 1
ATOM 598 C CA . LEU A 1 82 ? 40.643 -2.198 -22.378 1.00 43.56 82 LEU A CA 1
ATOM 599 C C . LEU A 1 82 ? 40.482 -1.991 -23.896 1.00 43.56 82 LEU A C 1
ATOM 601 O O . LEU A 1 82 ? 41.352 -1.354 -24.500 1.00 43.56 82 LEU A O 1
ATOM 605 N N . PRO A 1 83 ? 39.411 -2.486 -24.540 1.00 52.47 83 PRO A N 1
ATOM 606 C CA . PRO A 1 83 ? 39.029 -1.987 -25.846 1.00 52.47 83 PRO A CA 1
ATOM 607 C C . PRO A 1 83 ? 38.446 -0.581 -25.680 1.00 52.47 83 PRO A C 1
ATOM 609 O O . PRO A 1 83 ? 37.393 -0.373 -25.081 1.00 52.47 83 PRO A O 1
ATOM 612 N N . VAL A 1 84 ? 39.180 0.382 -26.223 1.00 44.56 84 VAL A N 1
ATOM 613 C CA . VAL A 1 84 ? 38.687 1.703 -26.597 1.00 44.56 84 VAL A CA 1
ATOM 614 C C . VAL A 1 84 ? 37.593 1.488 -27.646 1.00 44.56 84 VAL A C 1
ATOM 616 O O . VAL A 1 84 ? 37.895 1.131 -28.781 1.00 44.56 84 VAL A O 1
ATOM 619 N N . PHE A 1 85 ? 36.327 1.655 -27.263 1.00 48.88 85 PHE A N 1
ATOM 620 C CA . PHE A 1 85 ? 35.222 1.804 -28.211 1.00 48.88 85 PHE A CA 1
ATOM 621 C C . PHE A 1 85 ? 35.058 3.291 -28.522 1.00 48.88 85 PHE A C 1
ATOM 623 O O . PHE A 1 85 ? 34.199 3.975 -27.968 1.00 48.88 85 PHE A O 1
ATOM 630 N N . SER A 1 86 ? 35.938 3.785 -29.388 1.00 48.34 86 SER A N 1
ATOM 631 C CA . SER A 1 86 ? 35.661 4.961 -30.207 1.00 48.34 86 SER A CA 1
ATOM 632 C C . SER A 1 86 ? 35.051 4.467 -31.514 1.00 48.34 86 SER A C 1
ATOM 634 O O . SER A 1 86 ? 35.517 3.473 -32.062 1.00 48.34 86 SER A O 1
ATOM 636 N N . ASP A 1 87 ? 34.060 5.205 -32.005 1.00 43.91 87 ASP A N 1
ATOM 637 C CA . ASP A 1 87 ? 33.490 5.126 -33.353 1.00 43.91 87 ASP A CA 1
ATOM 638 C C . ASP A 1 87 ? 32.421 4.042 -33.568 1.00 43.91 87 ASP A C 1
ATOM 640 O O . ASP A 1 87 ? 32.694 2.852 -33.675 1.00 43.91 87 ASP A O 1
ATOM 644 N N . ILE A 1 88 ? 31.159 4.484 -33.628 1.00 50.72 88 ILE A N 1
ATOM 645 C CA . ILE A 1 88 ? 30.282 4.467 -34.817 1.00 50.72 88 ILE A CA 1
ATOM 646 C C . ILE A 1 88 ? 28.976 5.172 -34.390 1.00 50.72 88 ILE A C 1
ATOM 648 O O . ILE A 1 88 ? 28.021 4.547 -33.938 1.00 50.72 88 ILE A O 1
ATOM 652 N N . ILE A 1 89 ? 28.916 6.502 -34.529 1.00 49.41 89 ILE A N 1
ATOM 653 C CA . ILE A 1 89 ? 27.632 7.180 -34.765 1.00 49.41 89 ILE A CA 1
ATOM 654 C C . ILE A 1 89 ? 27.448 7.169 -36.277 1.00 49.41 89 ILE A C 1
ATOM 656 O O . ILE A 1 89 ? 27.907 8.051 -36.998 1.00 49.41 89 ILE A O 1
ATOM 660 N N . SER A 1 90 ? 26.829 6.095 -36.762 1.00 48.50 90 SER A N 1
ATOM 661 C CA . SER A 1 90 ? 26.286 6.045 -38.110 1.00 48.50 90 SER A CA 1
ATOM 662 C C . SER A 1 90 ? 24.982 6.837 -38.099 1.00 48.50 90 SER A C 1
ATOM 664 O O . SER A 1 90 ? 24.007 6.448 -37.455 1.00 48.50 90 SER A O 1
ATOM 666 N N . ALA A 1 91 ? 24.990 7.986 -38.772 1.00 53.28 91 ALA A N 1
ATOM 667 C CA . ALA A 1 91 ? 23.809 8.784 -39.057 1.00 53.28 91 ALA A CA 1
ATOM 668 C C . ALA A 1 91 ? 22.890 8.014 -40.023 1.00 53.28 91 ALA A C 1
ATOM 670 O O . ALA A 1 91 ? 22.897 8.220 -41.235 1.00 53.28 91 ALA A O 1
ATOM 671 N N . GLY A 1 92 ? 22.107 7.090 -39.469 1.00 42.78 92 GLY A N 1
ATOM 672 C CA . GLY A 1 92 ? 21.038 6.374 -40.150 1.00 42.78 92 GLY A CA 1
ATOM 673 C C . GLY A 1 92 ? 19.770 7.218 -40.207 1.00 42.78 92 GLY A C 1
ATOM 674 O O . GLY A 1 92 ? 18.902 7.107 -39.351 1.00 42.78 92 GLY A O 1
ATOM 675 N N . MET A 1 93 ? 19.704 8.091 -41.209 1.00 46.34 93 MET A N 1
ATOM 676 C CA . MET A 1 93 ? 18.573 8.205 -42.136 1.00 46.34 93 MET A CA 1
ATOM 677 C C . MET A 1 93 ? 17.190 7.847 -41.548 1.00 46.34 93 MET A C 1
ATOM 679 O O . MET A 1 93 ? 16.718 6.716 -41.650 1.00 46.34 93 MET A O 1
ATOM 683 N N . LEU A 1 94 ? 16.513 8.842 -40.969 1.00 52.62 94 LEU A N 1
ATOM 684 C CA . LEU A 1 94 ? 15.078 8.762 -40.691 1.00 52.62 94 LEU A CA 1
ATOM 685 C C . LEU A 1 94 ? 14.321 8.603 -42.023 1.00 52.62 94 LEU A C 1
ATOM 687 O O . LEU A 1 94 ? 14.481 9.453 -42.905 1.00 52.62 94 LEU A O 1
ATOM 691 N N . PRO A 1 95 ? 13.481 7.569 -42.206 1.00 61.38 95 PRO A N 1
ATOM 692 C CA . PRO A 1 95 ? 12.550 7.555 -43.322 1.00 61.38 95 PRO A CA 1
ATOM 693 C C . PRO A 1 95 ? 11.494 8.656 -43.109 1.00 61.38 95 PRO A C 1
ATOM 695 O O . PRO A 1 95 ? 10.988 8.812 -41.994 1.00 61.38 95 PRO A O 1
ATOM 698 N N . PRO A 1 96 ? 11.114 9.418 -44.149 1.00 57.19 96 PRO A N 1
ATOM 699 C CA . PRO A 1 96 ? 9.984 10.326 -44.046 1.00 57.19 96 PRO A CA 1
ATOM 700 C C . PRO A 1 96 ? 8.710 9.503 -43.825 1.00 57.19 96 PRO A C 1
ATOM 702 O O . PRO A 1 96 ? 8.329 8.687 -44.667 1.00 57.19 96 PRO A O 1
ATOM 705 N N . TYR A 1 97 ? 8.039 9.723 -42.692 1.00 45.34 97 TYR A N 1
ATOM 706 C CA . TYR A 1 97 ? 6.682 9.231 -42.467 1.00 45.34 97 TYR A CA 1
ATOM 707 C C . TYR A 1 97 ? 5.766 9.826 -43.544 1.00 45.34 97 TYR A C 1
ATOM 709 O O . TYR A 1 97 ? 5.402 11.002 -43.516 1.00 45.34 97 TYR A O 1
ATOM 717 N N . ARG A 1 98 ? 5.423 9.003 -44.537 1.00 49.94 98 ARG A N 1
ATOM 718 C CA . ARG A 1 98 ? 4.453 9.317 -45.585 1.00 49.94 98 ARG A CA 1
ATOM 719 C C . ARG A 1 98 ? 3.060 9.165 -44.976 1.00 49.94 98 ARG A C 1
ATOM 721 O O . ARG A 1 98 ? 2.576 8.051 -44.800 1.00 49.94 98 ARG A O 1
ATOM 728 N N . VAL A 1 99 ? 2.421 10.281 -44.639 1.00 53.59 99 VAL A N 1
ATOM 729 C CA . VAL A 1 99 ? 0.996 10.300 -44.289 1.00 53.59 99 VAL A CA 1
ATOM 730 C C . VAL A 1 99 ? 0.211 10.005 -45.566 1.00 53.59 99 VAL A C 1
ATOM 732 O O . VAL A 1 99 ? 0.152 10.828 -46.478 1.00 53.59 99 VAL A O 1
ATOM 735 N N . ALA A 1 100 ? -0.343 8.798 -45.665 1.00 49.72 100 ALA A N 1
ATOM 736 C CA . ALA A 1 100 ? -1.287 8.456 -46.718 1.00 49.72 100 ALA A CA 1
ATOM 737 C C . ALA A 1 100 ? -2.668 9.058 -46.383 1.00 49.72 100 ALA A C 1
ATOM 739 O O . ALA A 1 100 ? -3.120 8.933 -45.242 1.00 49.72 100 ALA A O 1
ATOM 740 N N . PRO A 1 101 ? -3.363 9.688 -47.346 1.00 49.31 101 PRO A N 1
ATOM 741 C CA . PRO A 1 101 ? -4.731 10.145 -47.153 1.00 49.31 101 PRO A CA 1
ATOM 742 C C . PRO A 1 101 ? -5.663 8.931 -47.082 1.00 49.31 101 PRO A C 1
ATOM 744 O O . PRO A 1 101 ? -5.815 8.183 -48.051 1.00 49.31 101 PRO A O 1
ATOM 747 N N . SER A 1 102 ? -6.277 8.728 -45.917 1.00 42.06 102 SER A N 1
ATOM 748 C CA . SER A 1 102 ? -7.313 7.716 -45.729 1.00 42.06 102 SER A CA 1
ATOM 749 C C . SER A 1 102 ? -8.555 8.121 -46.525 1.00 42.06 102 SER A C 1
ATOM 751 O O . SER A 1 102 ? -9.143 9.179 -46.294 1.00 42.06 102 SER A O 1
ATOM 753 N N . LYS A 1 103 ? -8.920 7.294 -47.509 1.00 46.69 103 LYS A N 1
ATOM 754 C CA . LYS A 1 103 ? -10.136 7.453 -48.306 1.00 46.69 103 LYS A CA 1
ATOM 755 C C . LYS A 1 103 ? -11.354 7.240 -47.411 1.00 46.69 103 LYS A C 1
ATOM 757 O O . LYS A 1 103 ? -11.576 6.144 -46.906 1.00 46.69 103 LYS A O 1
ATOM 762 N N . SER A 1 104 ? -12.159 8.290 -47.287 1.00 49.66 104 SER A N 1
ATOM 763 C CA . SER A 1 104 ? -13.561 8.202 -46.890 1.00 49.66 104 SER A CA 1
ATOM 764 C C . SER A 1 104 ? -14.292 7.245 -47.836 1.00 49.66 104 SER A C 1
ATOM 766 O O . SER A 1 104 ? -14.285 7.449 -49.049 1.00 49.66 104 SER A O 1
ATOM 768 N N . THR A 1 105 ? -14.885 6.186 -47.287 1.00 37.69 105 THR A N 1
ATOM 769 C CA . THR A 1 105 ? -15.928 5.405 -47.958 1.00 37.69 105 THR A CA 1
ATOM 770 C C . THR A 1 105 ? -17.145 5.416 -47.050 1.00 37.69 105 THR A C 1
ATOM 772 O O . THR A 1 105 ? -17.153 4.822 -45.973 1.00 37.69 105 THR A O 1
ATOM 775 N N . THR A 1 106 ? -18.134 6.171 -47.505 1.00 41.84 106 THR A N 1
ATOM 776 C CA . THR A 1 106 ? -19.489 6.269 -46.982 1.00 41.84 106 THR A CA 1
ATOM 777 C C . THR A 1 106 ? -20.334 5.107 -47.515 1.00 41.84 10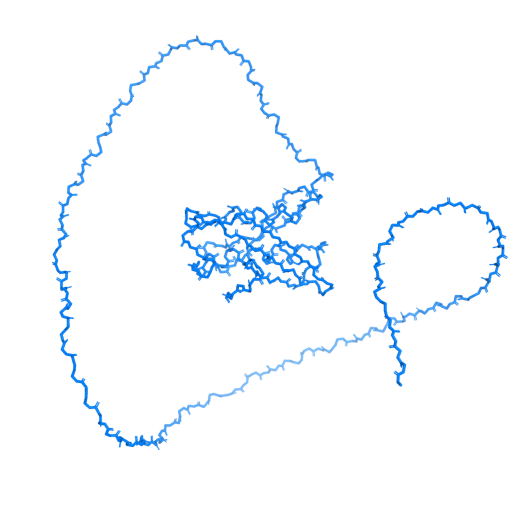6 THR A C 1
ATOM 779 O O . THR A 1 106 ? -20.104 4.632 -48.623 1.00 41.84 106 THR A O 1
ATOM 782 N N . GLU A 1 107 ? -21.342 4.742 -46.719 1.00 45.47 107 GLU A N 1
ATOM 783 C CA . GLU A 1 107 ? -22.553 3.973 -47.050 1.00 45.47 107 GLU A CA 1
ATOM 784 C C . GLU A 1 107 ? -22.519 2.437 -46.984 1.00 45.47 107 GLU A C 1
ATOM 786 O O . GLU A 1 107 ? -22.175 1.714 -47.912 1.00 45.47 107 GLU A O 1
ATOM 791 N N . GLY A 1 108 ? -23.050 1.952 -45.859 1.00 39.50 108 GLY A N 1
ATOM 792 C CA . GLY A 1 108 ? -23.589 0.612 -45.672 1.00 39.50 108 GLY A CA 1
ATOM 793 C C . GLY A 1 108 ? -24.668 0.665 -44.594 1.00 39.50 108 GLY A C 1
ATOM 794 O O . GLY A 1 108 ? -24.400 0.408 -43.425 1.00 39.50 108 GLY A O 1
ATOM 795 N N . SER A 1 109 ? -25.870 1.079 -44.999 1.00 53.91 109 SER A N 1
ATOM 796 C CA . SER A 1 109 ? -27.106 1.073 -44.212 1.00 53.91 109 SER A CA 1
ATOM 797 C C . SER A 1 109 ? -27.295 -0.270 -43.496 1.00 53.91 109 SER A C 1
ATOM 799 O O . SER A 1 109 ? -27.517 -1.297 -44.136 1.00 53.91 109 SER A O 1
ATOM 801 N N . SER A 1 110 ? -27.201 -0.267 -42.164 1.00 48.41 110 SER A N 1
ATOM 802 C CA . SER A 1 110 ? -27.562 -1.411 -41.331 1.00 48.41 110 SER A CA 1
ATOM 803 C C . SER A 1 110 ? -28.433 -0.936 -40.176 1.00 48.41 110 SER A C 1
ATOM 805 O O . SER A 1 110 ? -28.085 -0.011 -39.443 1.00 48.41 110 SER A O 1
ATOM 807 N N . LYS A 1 111 ? -29.612 -1.554 -40.095 1.00 50.25 111 LYS A N 1
ATOM 808 C CA . LYS A 1 111 ? -30.697 -1.321 -39.140 1.00 50.25 111 LYS A CA 1
ATOM 809 C C . LYS A 1 111 ? -30.193 -0.972 -37.738 1.00 50.25 111 LYS A C 1
ATOM 811 O O . LYS A 1 111 ? -29.513 -1.766 -37.093 1.00 50.25 111 LYS A O 1
ATOM 816 N N . ILE A 1 112 ? -30.644 0.178 -37.246 1.00 45.81 112 ILE A N 1
ATOM 817 C CA . ILE A 1 112 ? -30.560 0.574 -35.842 1.00 45.81 112 ILE A CA 1
ATOM 818 C C . ILE A 1 112 ? -31.404 -0.419 -35.029 1.00 45.81 112 ILE A C 1
ATOM 820 O O . ILE A 1 112 ? -32.629 -0.330 -34.983 1.00 45.81 112 ILE A O 1
ATOM 824 N N . VAL A 1 113 ? -30.738 -1.394 -34.417 1.00 57.69 113 VAL A N 1
ATOM 825 C CA . VAL A 1 113 ? -31.243 -2.107 -33.241 1.00 57.69 113 VAL A CA 1
ATOM 826 C C . VAL A 1 113 ? -30.882 -1.233 -32.036 1.00 57.69 113 VAL A C 1
ATOM 828 O O . VAL A 1 113 ? -29.720 -0.831 -31.942 1.00 57.69 113 VAL A O 1
ATOM 831 N N . PRO A 1 114 ? -31.813 -0.903 -31.123 1.00 55.53 114 PRO A N 1
ATOM 832 C CA . PRO A 1 114 ? -31.471 -0.171 -29.910 1.00 55.53 114 PRO A CA 1
ATOM 833 C C . PRO A 1 114 ? -30.448 -0.984 -29.113 1.00 55.53 114 PRO A C 1
ATOM 835 O O . PRO A 1 114 ? -30.758 -2.050 -28.581 1.00 55.53 114 PRO A O 1
ATOM 838 N N . GLN A 1 115 ? -29.207 -0.504 -29.073 1.00 50.84 115 GLN A N 1
ATOM 839 C CA . GLN A 1 115 ? -28.193 -1.044 -28.183 1.00 50.84 115 GLN A CA 1
ATOM 840 C C . GLN A 1 115 ? -28.620 -0.705 -26.756 1.00 50.84 115 GLN A C 1
ATOM 842 O O . GLN A 1 115 ? -28.722 0.467 -26.393 1.00 50.84 115 GLN A O 1
ATOM 847 N N . ASN A 1 116 ? -28.901 -1.745 -25.968 1.00 50.56 116 ASN A N 1
ATOM 848 C CA . ASN A 1 116 ? -29.038 -1.656 -24.522 1.00 50.56 116 ASN A CA 1
ATOM 849 C C . ASN A 1 116 ? -27.853 -0.864 -23.960 1.00 50.56 116 ASN A C 1
ATOM 851 O O . ASN A 1 116 ? -26.714 -1.331 -23.984 1.00 50.56 116 ASN A O 1
ATOM 855 N N . LEU A 1 117 ? -28.143 0.334 -23.456 1.00 50.25 117 LEU A N 1
ATOM 856 C CA . LEU A 1 117 ? -27.210 1.132 -22.678 1.00 50.25 117 LEU A CA 1
ATOM 857 C C . LEU A 1 117 ? -26.739 0.274 -21.487 1.00 50.25 117 LEU A C 1
ATOM 859 O O . LEU A 1 117 ? -27.594 -0.288 -20.792 1.00 50.25 117 LEU A O 1
ATOM 863 N N . PRO A 1 118 ? -25.428 0.152 -21.214 1.00 51.62 118 PRO A N 1
ATOM 864 C CA . PRO A 1 118 ? -24.986 -0.459 -19.975 1.00 51.62 118 PRO A CA 1
ATOM 865 C C . PRO A 1 118 ? -25.543 0.384 -18.828 1.00 51.62 118 PRO A C 1
ATOM 867 O O . PRO A 1 118 ? -25.203 1.560 -18.688 1.00 51.62 118 PRO A O 1
ATOM 870 N N . LEU A 1 119 ? -26.445 -0.211 -18.043 1.00 42.84 119 LEU A N 1
ATOM 871 C CA . LEU A 1 119 ? -26.915 0.348 -16.782 1.00 42.84 119 LEU A CA 1
ATOM 872 C C . LEU A 1 119 ? -25.676 0.731 -15.974 1.00 42.84 119 LEU A C 1
ATOM 874 O O . LEU A 1 119 ? -24.914 -0.143 -15.564 1.00 42.84 119 LEU A O 1
ATOM 878 N N . GLN A 1 120 ? -25.445 2.030 -15.778 1.00 55.81 120 GLN A N 1
ATOM 879 C CA . GLN A 1 120 ? -24.433 2.484 -14.837 1.00 55.81 120 GLN A CA 1
ATOM 880 C C . GLN A 1 120 ? -24.871 2.012 -13.453 1.00 55.81 120 GLN A C 1
ATOM 882 O O . GLN A 1 120 ? -25.793 2.569 -12.854 1.00 55.81 120 GLN A O 1
ATOM 887 N N . ILE A 1 121 ? -24.261 0.926 -12.982 1.00 56.72 121 ILE A N 1
ATOM 888 C CA . ILE A 1 121 ? -24.529 0.357 -11.666 1.00 56.72 121 ILE A CA 1
ATOM 889 C C . ILE A 1 121 ? -23.973 1.354 -10.656 1.00 56.72 121 ILE A C 1
ATOM 891 O O . ILE A 1 121 ? -22.785 1.358 -10.338 1.00 56.72 121 ILE A O 1
ATOM 895 N N . LYS A 1 122 ? -24.836 2.256 -10.188 1.00 66.31 122 LYS A N 1
ATOM 896 C CA . LYS A 1 122 ? -24.527 3.132 -9.065 1.00 66.31 122 LYS A CA 1
ATOM 897 C C . LYS A 1 122 ? -24.177 2.232 -7.871 1.00 66.31 122 LYS A C 1
ATOM 899 O O . LYS A 1 122 ? -24.978 1.348 -7.562 1.00 66.31 122 LYS A O 1
ATOM 904 N N . PRO A 1 123 ? -23.019 2.429 -7.214 1.00 67.44 123 PRO A N 1
ATOM 905 C CA . PRO A 1 123 ? -22.644 1.635 -6.053 1.00 67.44 123 PRO A CA 1
ATOM 906 C C . PRO A 1 123 ? -23.758 1.678 -5.011 1.00 67.44 123 PRO A C 1
ATOM 908 O O . PRO A 1 123 ? -24.225 2.761 -4.650 1.00 67.44 123 PRO A O 1
ATOM 911 N N . ASP A 1 124 ? -24.196 0.506 -4.555 1.00 76.31 124 ASP A N 1
ATOM 912 C CA . ASP A 1 124 ? -25.139 0.400 -3.449 1.00 76.31 124 ASP A CA 1
ATOM 913 C C . ASP A 1 124 ? -24.434 0.921 -2.181 1.00 76.31 124 ASP A C 1
ATOM 915 O O . ASP A 1 124 ? -23.442 0.322 -1.737 1.00 76.31 124 ASP A O 1
ATOM 919 N N . PRO A 1 125 ? -24.883 2.049 -1.601 1.00 69.38 125 PRO A N 1
ATOM 920 C CA . PRO A 1 125 ? -24.217 2.658 -0.455 1.00 69.38 125 PRO A CA 1
ATOM 921 C C . PRO A 1 125 ? -24.257 1.768 0.795 1.00 69.38 125 PRO A C 1
ATOM 923 O O . PRO A 1 125 ? -23.468 1.981 1.711 1.00 69.38 125 PRO A O 1
ATOM 926 N N . LEU A 1 126 ? -25.134 0.757 0.844 1.00 79.25 126 LEU A N 1
ATOM 927 C CA . LEU A 1 126 ? -25.173 -0.210 1.943 1.00 79.25 126 LEU A CA 1
ATOM 928 C C . LEU A 1 126 ? -24.078 -1.277 1.820 1.00 79.25 126 LEU A C 1
ATOM 930 O O . LEU A 1 126 ? -23.624 -1.809 2.831 1.00 79.25 126 LEU A O 1
ATOM 934 N N . LYS A 1 127 ? -23.620 -1.566 0.597 1.00 90.50 127 LYS A N 1
ATOM 935 C CA . LYS A 1 127 ? -22.632 -2.620 0.307 1.00 90.50 127 LYS A CA 1
ATOM 936 C C . LYS A 1 127 ? -21.208 -2.101 0.174 1.00 90.50 127 LYS A C 1
ATOM 938 O O . LYS A 1 127 ? -20.264 -2.884 0.206 1.00 90.50 127 LYS A O 1
ATOM 943 N N . THR A 1 128 ? -21.049 -0.789 0.050 1.00 93.12 128 THR A N 1
ATOM 944 C CA . THR A 1 128 ? -19.750 -0.151 -0.153 1.00 93.12 128 THR A CA 1
ATOM 945 C C . THR A 1 128 ? -19.334 0.705 1.041 1.00 93.12 128 THR A C 1
ATOM 947 O O . THR A 1 128 ? -20.155 1.155 1.845 1.00 93.12 128 THR A O 1
ATOM 950 N N . VAL A 1 129 ? -18.028 0.899 1.188 1.00 94.69 129 VAL A N 1
ATOM 951 C CA . VAL A 1 129 ? -17.402 1.816 2.144 1.00 94.69 129 VAL A CA 1
ATOM 952 C C . VAL A 1 129 ? -16.393 2.683 1.398 1.00 94.69 129 VAL A C 1
ATOM 954 O O . VAL A 1 129 ? -15.824 2.259 0.390 1.00 94.69 129 VAL A O 1
ATOM 957 N N . ARG A 1 130 ? -16.204 3.922 1.861 1.00 95.50 130 ARG A N 1
ATOM 958 C CA . ARG A 1 130 ? -15.155 4.793 1.330 1.00 95.50 130 ARG A CA 1
ATOM 959 C C . ARG A 1 130 ? -13.842 4.512 2.041 1.00 95.50 130 ARG A C 1
ATOM 961 O O . ARG A 1 130 ? -13.795 4.561 3.264 1.00 95.50 130 ARG A O 1
ATOM 968 N N . VAL A 1 131 ? -12.798 4.292 1.258 1.00 97.50 131 VAL A N 1
ATOM 969 C CA . VAL A 1 131 ? -11.415 4.143 1.712 1.00 97.50 131 VAL A CA 1
ATOM 970 C C . VAL A 1 131 ? -10.578 5.207 1.014 1.00 97.50 131 VAL A C 1
ATOM 972 O O . VAL A 1 131 ? -10.799 5.471 -0.164 1.00 97.50 131 VAL A O 1
ATOM 975 N N . ASN A 1 132 ? -9.622 5.814 1.713 1.00 98.31 132 ASN A N 1
ATOM 976 C CA . ASN A 1 132 ? -8.636 6.682 1.074 1.00 98.31 132 ASN A CA 1
ATOM 977 C C . ASN A 1 132 ? -7.456 5.827 0.607 1.00 98.31 132 ASN A C 1
ATOM 979 O O . ASN A 1 132 ? -6.775 5.232 1.440 1.00 98.31 132 ASN A O 1
ATOM 983 N N . LEU A 1 133 ? -7.213 5.773 -0.701 1.00 98.44 133 LEU A N 1
ATOM 984 C CA . LEU A 1 133 ? -5.942 5.291 -1.239 1.00 98.44 133 LEU A CA 1
ATOM 985 C C . LEU A 1 133 ? -4.962 6.449 -1.258 1.00 98.44 133 LEU A C 1
ATOM 987 O O . LEU A 1 133 ? -5.339 7.571 -1.569 1.00 98.44 133 LEU A O 1
ATOM 991 N N . TYR A 1 134 ? -3.712 6.197 -0.922 1.00 98.50 134 TYR A N 1
ATOM 992 C CA . TYR A 1 134 ? -2.698 7.242 -0.907 1.00 98.50 134 TYR A CA 1
ATOM 993 C C . TYR A 1 134 ? -1.833 7.136 -2.155 1.00 98.50 134 TYR A C 1
ATOM 995 O O . TYR A 1 134 ? -1.310 6.066 -2.440 1.00 98.50 134 TYR A O 1
ATOM 1003 N N . GLN A 1 135 ? -1.689 8.238 -2.891 1.00 97.94 135 GLN A N 1
ATOM 1004 C CA . GLN A 1 135 ? -0.945 8.302 -4.152 1.00 97.94 135 GLN A CA 1
ATOM 1005 C C . GLN A 1 135 ? 0.224 9.278 -4.051 1.00 97.94 135 GLN A C 1
ATOM 1007 O O . GLN A 1 135 ? 0.048 10.346 -3.462 1.00 97.94 135 GLN A O 1
ATOM 1012 N N . PRO A 1 136 ? 1.400 8.980 -4.627 1.00 97.81 136 PRO A N 1
ATOM 1013 C CA . PRO A 1 136 ? 2.485 9.945 -4.686 1.00 97.81 136 PRO A CA 1
ATOM 1014 C C . PRO A 1 136 ? 2.068 11.149 -5.536 1.00 97.81 136 PRO A C 1
ATOM 1016 O O . PRO A 1 136 ? 1.395 11.007 -6.559 1.00 97.81 136 PRO A O 1
ATOM 1019 N N . ASP A 1 137 ? 2.495 12.340 -5.133 1.00 97.44 137 ASP A N 1
ATOM 1020 C CA . ASP A 1 137 ? 2.478 13.495 -6.024 1.00 97.44 137 ASP A CA 1
ATOM 1021 C C . ASP A 1 137 ? 3.472 13.316 -7.188 1.00 97.44 137 ASP A C 1
ATOM 1023 O O . ASP A 1 137 ? 4.313 12.415 -7.199 1.00 97.44 137 ASP A O 1
ATOM 1027 N N . ILE A 1 138 ? 3.385 14.201 -8.186 1.00 95.19 138 ILE A N 1
ATOM 1028 C CA . ILE A 1 138 ? 4.249 14.160 -9.379 1.00 95.19 138 ILE A CA 1
ATOM 1029 C C . ILE A 1 138 ? 5.744 14.324 -9.059 1.00 95.19 138 ILE A C 1
ATOM 1031 O O . ILE A 1 138 ? 6.586 14.066 -9.914 1.00 95.19 138 ILE A O 1
ATOM 1035 N N . GLU A 1 139 ? 6.074 14.781 -7.848 1.00 96.44 139 GLU A N 1
ATOM 1036 C CA . GLU A 1 139 ? 7.445 14.986 -7.380 1.00 96.44 139 GLU A CA 1
ATOM 1037 C C . GLU A 1 139 ? 7.936 13.845 -6.472 1.00 96.44 139 GLU A C 1
ATOM 1039 O O . GLU A 1 139 ? 9.088 13.867 -6.038 1.00 96.44 139 GLU A O 1
ATOM 1044 N N . CYS A 1 140 ? 7.081 12.862 -6.175 1.00 96.44 140 CYS A N 1
ATOM 1045 C CA . CYS A 1 140 ? 7.317 11.768 -5.234 1.00 96.44 140 CYS A CA 1
ATOM 1046 C C . CYS A 1 140 ? 7.741 12.244 -3.831 1.00 96.44 140 CYS A C 1
ATOM 1048 O O . CYS A 1 140 ? 8.586 11.623 -3.185 1.00 96.44 140 CYS A O 1
ATOM 1050 N N . LYS A 1 141 ? 7.178 13.362 -3.359 1.00 96.88 141 LYS A N 1
ATOM 1051 C CA . LYS A 1 141 ? 7.487 13.973 -2.053 1.00 96.88 141 LYS A CA 1
ATOM 1052 C C . LYS A 1 141 ? 6.378 13.792 -1.032 1.00 96.88 141 LYS A C 1
ATOM 1054 O O . LYS A 1 141 ? 6.651 13.777 0.168 1.00 96.88 141 LYS A O 1
ATOM 1059 N N . LYS A 1 142 ? 5.129 13.713 -1.487 1.00 98.19 142 LYS A N 1
ATOM 1060 C CA . LYS A 1 142 ? 3.951 13.600 -0.621 1.00 98.19 142 LYS A CA 1
ATOM 1061 C C . LYS A 1 142 ? 3.026 12.508 -1.113 1.00 98.19 142 LYS A C 1
ATOM 1063 O O . LYS A 1 142 ? 2.965 12.234 -2.306 1.00 98.19 142 LYS A O 1
ATOM 1068 N N . LEU A 1 143 ? 2.290 11.927 -0.173 1.00 98.50 143 LEU A N 1
ATOM 1069 C CA . LEU A 1 143 ? 1.190 11.020 -0.453 1.00 98.50 143 LEU A CA 1
ATOM 1070 C C . LEU A 1 143 ? -0.128 11.773 -0.270 1.00 98.50 143 LEU A C 1
ATOM 1072 O O . LEU A 1 143 ? -0.390 12.335 0.793 1.00 98.50 143 LEU A O 1
ATOM 1076 N N . MET A 1 144 ? -0.938 11.799 -1.319 1.00 98.31 144 MET A N 1
ATOM 1077 C CA . MET A 1 144 ? -2.213 12.499 -1.375 1.00 98.31 144 MET A CA 1
ATOM 1078 C C . MET A 1 144 ? -3.357 11.487 -1.258 1.00 98.31 144 MET A C 1
ATOM 1080 O O . MET A 1 144 ? -3.334 10.480 -1.968 1.00 98.31 144 MET A O 1
ATOM 1084 N N . PRO A 1 145 ? -4.354 11.724 -0.387 1.00 98.31 145 PRO A N 1
ATOM 1085 C CA . PRO A 1 145 ? -5.491 10.826 -0.248 1.00 98.31 145 PRO A CA 1
ATOM 1086 C C . PRO A 1 145 ? -6.434 10.939 -1.452 1.00 98.31 145 PRO A C 1
ATOM 1088 O O . PRO A 1 145 ? -6.834 12.032 -1.855 1.00 98.31 145 PRO A O 1
ATOM 1091 N N . GLU A 1 146 ? -6.852 9.792 -1.964 1.00 97.94 146 GLU A N 1
ATOM 1092 C CA . GLU A 1 146 ? -7.822 9.615 -3.033 1.00 97.94 146 GLU A CA 1
ATOM 1093 C C . GLU A 1 146 ? -8.975 8.730 -2.527 1.00 97.94 146 GLU A C 1
ATOM 1095 O O . GLU A 1 146 ? -8.788 7.533 -2.285 1.00 97.94 146 GLU A O 1
ATOM 1100 N N . PRO A 1 147 ? -10.182 9.286 -2.327 1.00 97.06 147 PRO A N 1
ATOM 1101 C CA . PRO A 1 147 ? -11.309 8.520 -1.815 1.00 97.06 147 PRO A CA 1
ATOM 1102 C C . PRO A 1 147 ? -11.882 7.590 -2.890 1.00 97.06 147 PRO A C 1
ATOM 1104 O O . PRO A 1 147 ? -12.391 8.039 -3.917 1.00 97.06 147 PRO A O 1
ATOM 1107 N N . VAL A 1 148 ? -11.907 6.290 -2.607 1.00 95.88 148 VAL A N 1
ATOM 1108 C CA . VAL A 1 148 ? -12.487 5.255 -3.471 1.00 95.88 148 VAL A CA 1
ATOM 1109 C C . VAL A 1 148 ? -13.598 4.497 -2.751 1.00 95.88 148 VAL A C 1
ATOM 1111 O O . VAL A 1 148 ? -13.535 4.258 -1.546 1.00 95.88 148 VAL A O 1
ATOM 1114 N N . ALA A 1 149 ? -14.633 4.098 -3.491 1.00 95.50 149 ALA A N 1
ATOM 1115 C CA . ALA A 1 149 ? -15.649 3.179 -2.986 1.00 95.50 149 ALA A CA 1
ATOM 1116 C C . ALA A 1 149 ? -15.209 1.731 -3.243 1.00 95.50 149 ALA A C 1
ATOM 1118 O O . ALA A 1 149 ? -14.883 1.371 -4.376 1.00 95.50 149 ALA A O 1
ATOM 1119 N N . VAL A 1 150 ? -15.213 0.911 -2.196 1.00 94.75 150 VAL A N 1
ATOM 1120 C CA . VAL A 1 150 ? -14.900 -0.524 -2.253 1.00 94.75 150 VAL A CA 1
ATOM 1121 C C . VAL A 1 150 ? -15.965 -1.327 -1.520 1.00 94.75 150 VAL A C 1
ATOM 1123 O O . VAL A 1 150 ? -16.686 -0.783 -0.682 1.00 94.75 150 VAL A O 1
ATOM 1126 N N . ASP A 1 151 ? -16.067 -2.618 -1.827 1.00 94.19 151 ASP A N 1
ATOM 1127 C CA . ASP A 1 151 ? -16.971 -3.522 -1.119 1.00 94.19 151 ASP A CA 1
ATOM 1128 C C . ASP A 1 151 ? -16.611 -3.578 0.368 1.00 94.19 151 ASP A C 1
ATOM 1130 O O . ASP A 1 151 ? -15.460 -3.827 0.736 1.00 94.19 151 ASP A O 1
ATOM 1134 N N . ARG A 1 152 ? -17.605 -3.360 1.233 1.00 93.69 152 ARG A N 1
ATOM 1135 C CA . ARG A 1 152 ? -17.422 -3.256 2.688 1.00 93.69 152 ARG A CA 1
ATOM 1136 C C . ARG A 1 152 ? -16.767 -4.504 3.280 1.00 93.69 152 ARG A C 1
ATOM 1138 O O . ARG A 1 152 ? -15.829 -4.383 4.062 1.00 93.69 152 ARG A O 1
ATOM 1145 N N . ASP A 1 153 ? -17.208 -5.685 2.856 1.00 93.88 153 ASP A N 1
ATOM 1146 C CA . ASP A 1 153 ? -16.748 -6.972 3.396 1.00 93.88 153 ASP A CA 1
ATOM 1147 C C . ASP A 1 153 ? -15.308 -7.326 2.992 1.00 93.88 153 ASP A C 1
ATOM 1149 O O . ASP A 1 153 ? -14.708 -8.246 3.545 1.00 93.88 153 ASP A O 1
ATOM 1153 N N . ARG A 1 154 ? -14.743 -6.608 2.012 1.00 95.31 154 ARG A N 1
ATOM 1154 C CA . ARG A 1 154 ? -13.381 -6.813 1.501 1.00 95.31 154 ARG A CA 1
ATOM 1155 C C . ARG A 1 154 ? -12.602 -5.508 1.404 1.00 95.31 154 ARG A C 1
ATOM 1157 O O . ARG A 1 154 ? -11.683 -5.412 0.602 1.00 95.31 154 ARG A O 1
ATOM 1164 N N . ALA A 1 155 ? -12.953 -4.504 2.205 1.00 96.62 155 ALA A N 1
ATOM 1165 C CA . ALA A 1 155 ? -12.449 -3.146 2.025 1.00 96.62 155 ALA A CA 1
ATOM 1166 C C . ALA A 1 155 ? -10.914 -3.058 2.057 1.00 96.62 155 ALA A C 1
ATOM 1168 O O . ALA A 1 155 ? -10.321 -2.422 1.190 1.00 96.62 155 ALA A O 1
ATOM 1169 N N . MET A 1 156 ? -10.273 -3.740 3.014 1.00 97.81 156 MET A N 1
ATOM 1170 C CA . MET A 1 156 ? -8.810 -3.773 3.135 1.00 97.81 156 MET A CA 1
ATOM 1171 C C . MET A 1 156 ? -8.150 -4.460 1.938 1.00 97.81 156 MET A C 1
ATOM 1173 O O . MET A 1 156 ? -7.231 -3.912 1.336 1.00 97.81 156 MET A O 1
ATOM 1177 N N . ASP A 1 157 ? -8.654 -5.637 1.568 1.00 97.69 157 ASP A N 1
ATOM 1178 C CA . ASP A 1 157 ? -8.152 -6.411 0.433 1.00 97.69 157 ASP A CA 1
ATOM 1179 C C . ASP A 1 157 ? -8.321 -5.638 -0.886 1.00 97.69 157 ASP A C 1
ATOM 1181 O O . ASP A 1 157 ? -7.384 -5.476 -1.662 1.00 97.69 157 ASP A O 1
ATOM 1185 N N . ALA A 1 158 ? -9.493 -5.043 -1.103 1.00 97.00 158 ALA A N 1
ATOM 1186 C CA . ALA A 1 158 ? -9.771 -4.217 -2.269 1.00 97.00 158 ALA A CA 1
ATOM 1187 C C . ALA A 1 158 ? -8.867 -2.975 -2.334 1.00 97.00 158 ALA A C 1
ATOM 1189 O O . ALA A 1 158 ? -8.404 -2.617 -3.418 1.00 97.00 158 ALA A O 1
ATOM 1190 N N . ALA A 1 159 ? -8.597 -2.327 -1.198 1.00 97.75 159 ALA A N 1
ATOM 1191 C CA . ALA A 1 159 ? -7.718 -1.165 -1.136 1.00 97.75 159 ALA A CA 1
ATOM 1192 C C . ALA A 1 159 ? -6.267 -1.527 -1.477 1.00 97.75 159 ALA A C 1
ATOM 1194 O O . ALA A 1 159 ? -5.669 -0.906 -2.354 1.00 97.75 159 ALA A O 1
ATOM 1195 N N . VAL A 1 160 ? -5.724 -2.576 -0.853 1.00 98.19 160 VAL A N 1
ATOM 1196 C CA . VAL A 1 160 ? -4.359 -3.051 -1.127 1.00 98.19 160 VAL A CA 1
ATOM 1197 C C . VAL A 1 160 ? -4.225 -3.523 -2.570 1.00 98.19 160 VAL A C 1
ATOM 1199 O O . VAL A 1 160 ? -3.277 -3.140 -3.254 1.00 98.19 160 VAL A O 1
ATOM 1202 N N . SER A 1 161 ? -5.201 -4.279 -3.076 1.00 97.19 161 SER A N 1
ATOM 1203 C CA . SER A 1 161 ? -5.228 -4.710 -4.474 1.00 97.19 161 SER A CA 1
ATOM 1204 C C . SER A 1 161 ? -5.181 -3.534 -5.450 1.00 97.19 161 SER A C 1
ATOM 1206 O O . SER A 1 161 ? -4.430 -3.592 -6.421 1.00 97.19 161 SER A O 1
ATOM 1208 N N . LYS A 1 162 ? -5.938 -2.460 -5.198 1.00 96.94 162 LYS A N 1
ATOM 1209 C CA . LYS A 1 162 ? -5.919 -1.254 -6.041 1.00 96.94 162 LYS A CA 1
ATOM 1210 C C . LYS A 1 162 ? -4.552 -0.569 -6.025 1.00 96.94 162 LYS A C 1
ATOM 1212 O O . LYS A 1 162 ? -4.002 -0.325 -7.094 1.00 96.94 162 LYS A O 1
ATOM 1217 N N . VAL A 1 163 ? -3.968 -0.361 -4.841 1.00 97.81 163 VAL A N 1
ATOM 1218 C CA . VAL A 1 163 ? -2.623 0.232 -4.715 1.00 97.81 163 VAL A CA 1
ATOM 1219 C C . VAL A 1 163 ? -1.583 -0.594 -5.477 1.00 97.81 163 VAL A C 1
ATOM 1221 O O . VAL A 1 163 ? -0.752 -0.033 -6.181 1.00 97.81 163 VAL A O 1
ATOM 1224 N N . LEU A 1 164 ? -1.629 -1.926 -5.389 1.00 97.75 164 LEU A N 1
ATOM 1225 C CA . LEU A 1 164 ? -0.682 -2.794 -6.098 1.00 97.75 164 LEU A CA 1
ATOM 1226 C C . LEU A 1 164 ? -0.876 -2.780 -7.620 1.00 97.75 164 LEU A C 1
ATOM 1228 O O . LEU A 1 164 ? 0.106 -2.794 -8.361 1.00 97.75 164 LEU A O 1
ATOM 1232 N N . GLN A 1 165 ? -2.122 -2.745 -8.100 1.00 95.44 165 GLN A N 1
ATOM 1233 C CA . GLN A 1 165 ? -2.426 -2.723 -9.536 1.00 95.44 165 GLN A CA 1
ATOM 1234 C C . GLN A 1 165 ? -1.813 -1.507 -10.237 1.00 95.44 165 GLN A C 1
ATOM 1236 O O . GLN A 1 165 ? -1.285 -1.642 -11.338 1.00 95.44 165 GLN A O 1
ATOM 1241 N N . GLU A 1 166 ? -1.817 -0.350 -9.581 1.00 94.69 166 GLU A N 1
ATOM 1242 C CA . GLU A 1 166 ? -1.282 0.909 -10.113 1.00 94.69 166 GLU A CA 1
ATOM 1243 C C . GLU A 1 166 ? 0.251 0.998 -10.100 1.00 94.69 166 GLU A C 1
ATOM 1245 O O . GLU A 1 166 ? 0.822 1.984 -10.570 1.00 94.69 166 GLU A O 1
ATOM 1250 N N . ARG A 1 167 ? 0.935 -0.006 -9.538 1.00 95.06 167 ARG A N 1
ATOM 1251 C CA . ARG A 1 167 ? 2.403 -0.054 -9.429 1.00 95.06 167 ARG A CA 1
ATOM 1252 C C . ARG A 1 167 ? 3.047 -1.122 -10.298 1.00 95.06 167 ARG A C 1
ATOM 1254 O O . ARG A 1 167 ? 4.270 -1.208 -10.342 1.00 95.06 167 ARG A O 1
ATOM 1261 N N . ASN A 1 168 ? 2.249 -1.926 -10.992 1.00 93.69 168 ASN A N 1
ATOM 1262 C CA . ASN A 1 168 ? 2.779 -2.897 -11.935 1.00 93.69 168 ASN A CA 1
ATOM 1263 C C . ASN A 1 168 ? 3.337 -2.191 -13.182 1.00 93.69 168 ASN A C 1
ATOM 1265 O O . ASN A 1 168 ? 2.726 -1.276 -13.732 1.00 93.69 168 ASN A O 1
ATOM 1269 N N . SER A 1 169 ? 4.481 -2.669 -13.656 1.00 94.12 169 SER A N 1
ATOM 1270 C CA . SER A 1 169 ? 5.149 -2.255 -14.888 1.00 94.12 169 SER A CA 1
ATOM 1271 C C . SER A 1 169 ? 5.519 -3.486 -15.726 1.00 94.12 169 SER A C 1
ATOM 1273 O O . SER A 1 169 ? 5.298 -4.632 -15.333 1.00 94.12 169 SER A O 1
ATOM 1275 N N . ALA A 1 170 ? 6.104 -3.262 -16.906 1.00 93.31 170 ALA A N 1
ATOM 1276 C CA . ALA A 1 170 ? 6.536 -4.347 -17.789 1.00 93.31 170 ALA A CA 1
ATOM 1277 C C . ALA A 1 170 ? 7.665 -5.215 -17.197 1.00 93.31 170 ALA A C 1
ATOM 1279 O O . ALA A 1 170 ? 7.835 -6.366 -17.595 1.00 93.31 170 ALA A O 1
ATOM 1280 N N . ASP A 1 171 ? 8.459 -4.662 -16.283 1.00 95.62 171 ASP A N 1
ATOM 1281 C CA . ASP A 1 171 ? 9.639 -5.292 -15.691 1.00 95.62 171 ASP A CA 1
ATOM 1282 C C . ASP A 1 171 ? 9.493 -5.600 -14.192 1.00 95.62 171 ASP A C 1
ATOM 1284 O O . ASP A 1 171 ? 10.354 -6.278 -13.627 1.00 95.62 171 ASP A O 1
ATOM 1288 N N . PHE A 1 172 ? 8.397 -5.171 -13.567 1.00 97.25 172 PHE A N 1
ATOM 1289 C CA . PHE A 1 172 ? 8.082 -5.393 -12.162 1.00 97.25 172 PHE A CA 1
ATOM 1290 C C . PHE A 1 172 ? 6.584 -5.662 -12.000 1.00 97.25 172 PHE A C 1
ATOM 1292 O O . PHE A 1 172 ? 5.744 -4.852 -12.384 1.00 97.25 172 PHE A O 1
ATOM 1299 N N . THR A 1 173 ? 6.208 -6.807 -11.435 1.00 97.44 173 THR A N 1
ATOM 1300 C CA . THR A 1 173 ? 4.795 -7.117 -11.191 1.00 97.44 173 THR A CA 1
ATOM 1301 C C . THR A 1 173 ? 4.629 -7.874 -9.885 1.00 97.44 173 THR A C 1
ATOM 1303 O O . THR A 1 173 ? 5.268 -8.904 -9.662 1.00 97.44 173 THR A O 1
ATOM 1306 N N . VAL A 1 174 ? 3.707 -7.414 -9.042 1.00 97.25 174 VAL A N 1
ATOM 1307 C CA . VAL A 1 174 ? 3.291 -8.143 -7.841 1.00 97.25 174 VAL A CA 1
ATOM 1308 C C . VAL A 1 174 ? 2.190 -9.132 -8.229 1.00 97.25 174 VAL A C 1
ATOM 1310 O O . VAL A 1 174 ? 1.117 -8.749 -8.685 1.00 97.25 174 VAL A O 1
ATOM 1313 N N . ALA A 1 175 ? 2.460 -10.426 -8.065 1.00 95.56 175 ALA A N 1
ATOM 1314 C CA . ALA A 1 175 ? 1.530 -11.516 -8.360 1.00 95.56 175 ALA A CA 1
ATOM 1315 C C . ALA A 1 175 ? 0.501 -11.756 -7.245 1.00 95.56 175 ALA A C 1
ATOM 1317 O O . ALA A 1 175 ? -0.532 -12.379 -7.480 1.00 95.56 175 ALA A O 1
ATOM 1318 N N . GLY A 1 176 ? 0.787 -11.305 -6.025 1.00 96.69 176 GLY A N 1
ATOM 1319 C CA . GLY A 1 176 ? -0.134 -11.413 -4.903 1.00 96.69 176 GLY A CA 1
ATOM 1320 C C . GLY A 1 176 ? 0.484 -10.932 -3.600 1.00 96.69 176 GLY A C 1
ATOM 1321 O O . GLY A 1 176 ? 1.657 -10.561 -3.552 1.00 96.69 176 GLY A O 1
ATOM 1322 N N . TYR A 1 177 ? -0.315 -10.963 -2.542 1.00 98.31 177 TYR A N 1
ATOM 1323 C CA . TYR A 1 177 ? 0.104 -10.549 -1.211 1.00 98.31 177 TYR A CA 1
ATOM 1324 C C . TYR A 1 177 ? -0.655 -11.311 -0.120 1.00 98.31 177 TYR A C 1
ATOM 1326 O O . TYR A 1 177 ? -1.640 -12.004 -0.389 1.00 98.31 177 TYR A O 1
ATOM 1334 N N . ARG A 1 178 ? -0.187 -11.186 1.120 1.00 98.25 178 ARG A N 1
ATOM 1335 C CA . ARG A 1 178 ? -0.890 -11.591 2.342 1.00 98.25 178 ARG A CA 1
ATOM 1336 C C . ARG A 1 178 ? -0.752 -10.487 3.376 1.00 98.25 178 ARG A C 1
ATOM 1338 O O . ARG A 1 178 ? 0.276 -9.821 3.416 1.00 98.25 178 ARG A O 1
ATOM 1345 N N . ILE A 1 179 ? -1.770 -10.321 4.210 1.00 98.06 179 ILE A N 1
ATOM 1346 C CA . ILE A 1 179 ? -1.749 -9.367 5.319 1.00 98.06 179 ILE A CA 1
ATOM 1347 C C . ILE A 1 179 ? -1.989 -10.157 6.596 1.00 98.06 179 ILE A C 1
ATOM 1349 O O . ILE A 1 179 ? -2.966 -10.902 6.687 1.00 98.06 179 ILE A O 1
ATOM 1353 N N . ASN A 1 180 ? -1.093 -10.002 7.560 1.00 98.00 180 ASN A N 1
ATOM 1354 C CA . ASN A 1 180 ? -1.276 -10.475 8.923 1.00 98.00 180 ASN A CA 1
ATOM 1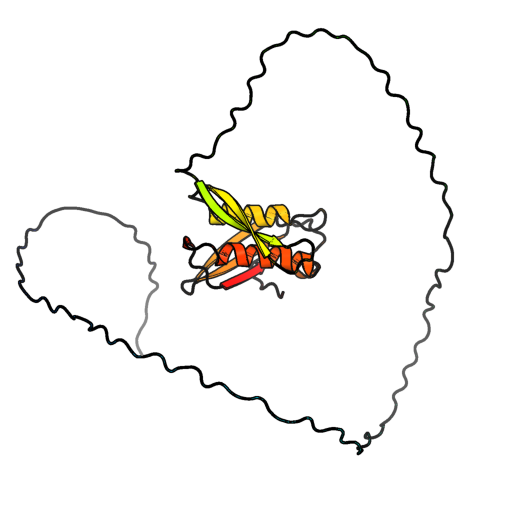355 C C . ASN A 1 180 ? -1.192 -9.274 9.859 1.00 98.00 180 ASN A C 1
ATOM 1357 O O . ASN A 1 180 ? -0.284 -8.464 9.707 1.00 98.00 180 ASN A O 1
ATOM 1361 N N . ILE A 1 181 ? -2.122 -9.154 10.799 1.00 98.12 181 ILE A N 1
ATOM 1362 C CA . ILE A 1 181 ? -2.130 -8.073 11.788 1.00 98.12 181 ILE A CA 1
ATOM 1363 C C . ILE A 1 181 ? -1.984 -8.732 13.151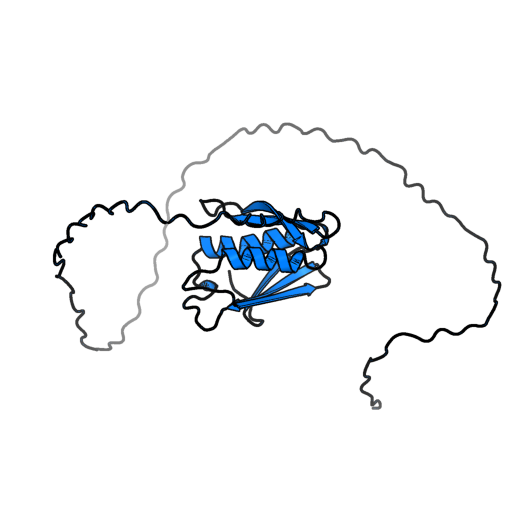 1.00 98.12 181 ILE A C 1
ATOM 1365 O O . ILE A 1 181 ? -2.757 -9.637 13.469 1.00 98.12 181 ILE A O 1
ATOM 1369 N N . ASP A 1 182 ? -0.972 -8.328 13.909 1.00 97.69 182 ASP A N 1
ATOM 1370 C CA . ASP A 1 182 ? -0.772 -8.811 15.273 1.00 97.69 182 ASP A CA 1
ATOM 1371 C C . ASP A 1 182 ? -1.616 -8.037 16.302 1.00 97.69 182 ASP A C 1
ATOM 1373 O O . ASP A 1 182 ? -2.289 -7.050 15.986 1.00 97.69 182 ASP A O 1
ATOM 1377 N N . ASP A 1 183 ? -1.582 -8.499 17.553 1.00 97.31 183 ASP A N 1
ATOM 1378 C CA . ASP A 1 183 ? -2.330 -7.890 18.658 1.00 97.31 183 ASP A CA 1
ATOM 1379 C C . ASP A 1 183 ? -1.829 -6.473 19.011 1.00 97.31 183 ASP A C 1
ATOM 1381 O O . ASP A 1 183 ? -2.577 -5.665 19.572 1.00 97.31 183 ASP A O 1
ATOM 1385 N N . ASP A 1 184 ? -0.589 -6.135 18.642 1.00 97.00 184 ASP A N 1
ATOM 1386 C CA . ASP A 1 184 ? -0.004 -4.807 18.841 1.00 97.00 184 ASP A CA 1
ATOM 1387 C C . ASP A 1 184 ? -0.452 -3.800 17.767 1.00 97.00 184 ASP A C 1
ATOM 1389 O O . ASP A 1 184 ? -0.312 -2.580 17.952 1.00 97.00 184 ASP A O 1
ATOM 1393 N N . GLY A 1 185 ? -1.083 -4.281 16.692 1.00 97.31 185 GLY A N 1
ATOM 1394 C CA . GLY A 1 185 ? -1.570 -3.492 15.565 1.00 97.31 185 GLY A CA 1
ATOM 1395 C C . GLY A 1 185 ? -0.509 -3.259 14.490 1.00 97.31 185 GLY A C 1
ATOM 1396 O O . GLY A 1 185 ? -0.601 -2.275 13.750 1.00 97.31 185 GLY A O 1
ATOM 1397 N N . VAL A 1 186 ? 0.508 -4.116 14.404 1.00 98.44 186 VAL A N 1
ATOM 1398 C CA . VAL A 1 186 ? 1.479 -4.126 13.308 1.00 98.44 186 VAL A CA 1
ATOM 1399 C C . VAL A 1 186 ? 0.948 -5.017 12.190 1.00 98.44 186 VAL A C 1
ATOM 1401 O O . VAL A 1 186 ? 0.696 -6.207 12.376 1.00 98.44 186 VAL A O 1
ATOM 1404 N N . ALA A 1 187 ? 0.778 -4.437 11.004 1.00 98.62 187 ALA A N 1
ATOM 1405 C CA . ALA A 1 187 ? 0.418 -5.181 9.806 1.00 98.62 187 ALA A CA 1
ATOM 1406 C C . ALA A 1 187 ? 1.683 -5.627 9.056 1.00 98.62 187 ALA A C 1
ATOM 1408 O O . ALA A 1 187 ? 2.434 -4.799 8.538 1.00 98.62 187 ALA A O 1
ATOM 1409 N N . THR A 1 188 ? 1.902 -6.934 8.948 1.00 98.69 188 THR A N 1
ATOM 1410 C CA . THR A 1 188 ? 2.901 -7.527 8.054 1.00 98.69 188 THR A CA 1
ATOM 1411 C C . THR A 1 188 ? 2.262 -7.794 6.696 1.00 98.69 188 THR A C 1
ATOM 1413 O O . THR A 1 188 ? 1.354 -8.621 6.577 1.00 98.69 188 THR A O 1
ATOM 1416 N N . VAL A 1 189 ? 2.745 -7.102 5.667 1.00 98.69 189 VAL A N 1
ATOM 1417 C CA . VAL A 1 189 ? 2.323 -7.275 4.275 1.00 98.69 189 VAL A CA 1
ATOM 1418 C C . VAL A 1 189 ? 3.382 -8.095 3.539 1.00 98.69 189 VAL A C 1
ATOM 1420 O O . VAL A 1 189 ? 4.439 -7.581 3.176 1.00 98.69 189 VAL A O 1
ATOM 1423 N N . ASP A 1 190 ? 3.086 -9.375 3.317 1.00 98.69 190 ASP A N 1
ATOM 1424 C CA . ASP A 1 190 ? 3.948 -10.299 2.576 1.00 98.69 190 ASP A CA 1
ATOM 1425 C C . ASP A 1 190 ? 3.631 -10.230 1.085 1.00 98.69 190 ASP A C 1
ATOM 1427 O O . ASP A 1 190 ? 2.587 -10.712 0.644 1.00 98.69 190 ASP A O 1
ATOM 1431 N N . LEU A 1 191 ? 4.517 -9.619 0.307 1.00 98.44 191 LEU A N 1
ATOM 1432 C CA . LEU A 1 191 ? 4.374 -9.419 -1.127 1.00 98.44 191 LEU A CA 1
ATOM 1433 C C . LEU A 1 191 ? 5.016 -10.566 -1.913 1.00 98.44 191 LEU A C 1
ATOM 1435 O O . LEU A 1 191 ? 5.970 -11.212 -1.479 1.00 98.44 191 LEU A O 1
ATOM 1439 N N . ARG A 1 192 ? 4.491 -10.826 -3.112 1.00 97.56 192 ARG A N 1
ATOM 1440 C CA . ARG A 1 192 ? 5.016 -11.853 -4.016 1.00 97.56 192 ARG A CA 1
ATOM 1441 C C . ARG A 1 192 ? 5.228 -11.280 -5.396 1.00 97.56 192 ARG A C 1
ATOM 1443 O O . ARG A 1 192 ? 4.254 -10.955 -6.071 1.00 97.56 192 ARG A O 1
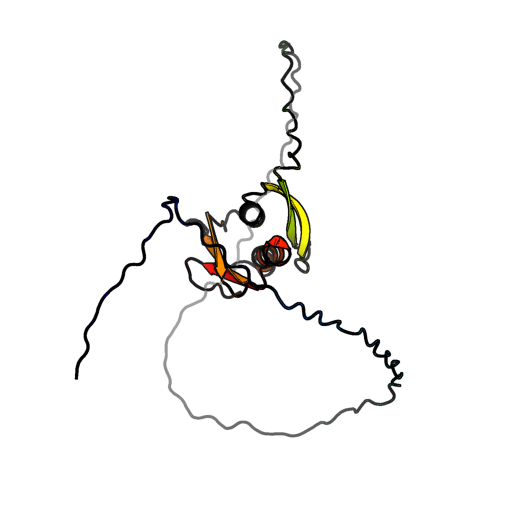ATOM 1450 N N . LEU A 1 193 ? 6.474 -11.232 -5.850 1.00 97.12 193 LEU A N 1
ATOM 1451 C CA . LEU A 1 193 ? 6.755 -10.918 -7.244 1.00 97.12 193 LEU A CA 1
ATOM 1452 C C . LEU A 1 193 ? 6.315 -12.047 -8.166 1.00 97.12 193 LEU A C 1
ATOM 1454 O O . LEU A 1 193 ? 6.385 -13.239 -7.839 1.00 97.12 193 LEU A O 1
ATOM 1458 N N . LYS A 1 194 ? 5.867 -11.647 -9.351 1.00 96.62 194 LYS A N 1
ATOM 1459 C CA . LYS A 1 194 ? 5.645 -12.563 -10.458 1.00 96.62 194 LYS A CA 1
ATOM 1460 C C . LYS A 1 194 ? 7.001 -13.150 -10.886 1.00 96.62 194 LYS A C 1
ATOM 1462 O O . LYS A 1 194 ? 7.960 -12.381 -10.973 1.00 96.62 194 LYS A O 1
ATOM 1467 N N . PRO A 1 195 ? 7.109 -14.466 -11.158 1.00 93.88 195 PRO A N 1
ATOM 1468 C CA . PRO A 1 195 ? 8.395 -15.109 -11.456 1.00 93.88 195 PRO A CA 1
ATOM 1469 C C . PRO A 1 195 ? 9.157 -14.553 -12.668 1.00 93.88 195 PRO A C 1
ATOM 1471 O O . PRO A 1 195 ? 10.360 -14.755 -12.764 1.00 93.88 195 PRO A O 1
ATOM 1474 N N . ASP A 1 196 ? 8.469 -13.885 -13.595 1.00 94.12 196 ASP A N 1
ATOM 1475 C CA . ASP A 1 196 ? 9.029 -13.251 -14.794 1.00 94.12 196 ASP A CA 1
ATOM 1476 C C . ASP A 1 196 ? 9.355 -11.757 -14.607 1.00 94.12 196 ASP A C 1
ATOM 1478 O O . ASP A 1 196 ? 9.776 -11.100 -15.562 1.00 94.12 196 ASP A O 1
ATOM 1482 N N . SER A 1 197 ? 9.196 -11.215 -13.393 1.00 95.88 197 SER A N 1
ATOM 1483 C CA . SER A 1 197 ? 9.647 -9.856 -13.071 1.00 95.88 197 SER A CA 1
ATOM 1484 C C . SER A 1 197 ? 11.166 -9.781 -13.207 1.00 95.88 197 SER A C 1
ATOM 1486 O O . SER A 1 197 ? 11.896 -10.583 -12.626 1.00 95.88 197 SER A O 1
ATOM 1488 N N . ARG A 1 198 ? 11.653 -8.803 -13.972 1.00 96.88 198 ARG A N 1
ATOM 1489 C CA . ARG A 1 198 ? 13.094 -8.576 -14.171 1.00 96.88 198 ARG A CA 1
ATOM 1490 C C . ARG A 1 198 ? 13.711 -7.788 -13.021 1.00 96.88 198 ARG A C 1
ATOM 1492 O O . ARG A 1 198 ? 14.914 -7.874 -12.798 1.00 96.88 198 ARG A O 1
ATOM 1499 N N . ARG A 1 199 ? 12.889 -7.006 -12.321 1.00 96.75 199 ARG A N 1
ATOM 1500 C CA . ARG A 1 199 ? 13.267 -6.172 -11.181 1.00 96.75 199 ARG A CA 1
ATOM 1501 C C . ARG A 1 199 ? 12.759 -6.771 -9.876 1.00 96.75 199 ARG A C 1
ATOM 1503 O O . ARG A 1 199 ? 11.699 -7.388 -9.825 1.00 96.75 199 ARG A O 1
ATOM 1510 N N . GLN A 1 200 ? 13.529 -6.544 -8.820 1.00 95.94 200 GLN A N 1
ATOM 1511 C CA . GLN A 1 200 ? 13.181 -6.848 -7.432 1.00 95.94 200 GLN A CA 1
ATOM 1512 C C . GLN A 1 200 ? 12.684 -5.590 -6.712 1.00 95.94 200 GLN A C 1
ATOM 1514 O O . GLN A 1 200 ? 12.970 -4.476 -7.159 1.00 95.94 200 GLN A O 1
ATOM 1519 N N . PHE A 1 201 ? 12.020 -5.746 -5.563 1.00 96.62 201 PHE A N 1
ATOM 1520 C CA . PHE A 1 201 ? 11.570 -4.617 -4.736 1.00 96.62 201 PHE A CA 1
ATOM 1521 C C . PHE A 1 201 ? 12.695 -3.623 -4.420 1.00 96.62 201 PHE A C 1
ATOM 1523 O O . PHE A 1 201 ? 12.534 -2.428 -4.631 1.00 96.62 201 PHE A O 1
ATOM 1530 N N . ILE A 1 202 ? 13.866 -4.121 -4.012 1.00 95.00 202 ILE A N 1
ATOM 1531 C CA . ILE A 1 202 ? 15.036 -3.289 -3.677 1.00 95.00 202 ILE A CA 1
ATOM 1532 C C . ILE A 1 202 ? 15.674 -2.596 -4.891 1.00 95.00 202 ILE A C 1
ATOM 1534 O O . ILE A 1 202 ? 16.466 -1.674 -4.739 1.00 95.00 202 ILE A O 1
ATOM 1538 N N . SER A 1 203 ? 15.349 -3.044 -6.109 1.00 95.75 203 SER A N 1
ATOM 1539 C CA . SER A 1 203 ? 15.845 -2.443 -7.356 1.00 95.75 203 SER A CA 1
ATOM 1540 C C . SER A 1 203 ? 14.925 -1.345 -7.894 1.00 95.75 203 SER A C 1
ATOM 1542 O O . SER A 1 203 ? 15.218 -0.729 -8.924 1.00 95.75 203 SER A O 1
ATOM 1544 N N . LEU A 1 204 ? 13.783 -1.126 -7.237 1.00 96.50 204 LEU A N 1
ATOM 1545 C CA . LEU A 1 204 ? 12.914 0.004 -7.517 1.00 96.50 204 LEU A CA 1
ATOM 1546 C C . LEU A 1 204 ? 13.667 1.310 -7.233 1.00 96.50 204 LEU A C 1
ATOM 1548 O O . LEU A 1 204 ? 14.443 1.406 -6.283 1.00 96.50 204 LEU A O 1
ATOM 1552 N N . SER A 1 205 ? 13.450 2.325 -8.063 1.00 96.19 205 SER A N 1
ATOM 1553 C CA . SER A 1 205 ? 13.941 3.673 -7.783 1.00 96.19 205 SER A CA 1
ATOM 1554 C C . SER A 1 205 ? 13.311 4.203 -6.494 1.00 96.19 205 SER A C 1
ATOM 1556 O O . SER A 1 205 ? 12.256 3.732 -6.073 1.00 96.19 205 SER A O 1
ATOM 1558 N N . LEU A 1 206 ? 13.915 5.223 -5.881 1.00 96.31 206 LEU A N 1
ATOM 1559 C CA . LEU A 1 206 ? 13.380 5.808 -4.649 1.00 96.31 206 LEU A CA 1
ATOM 1560 C C . LEU A 1 206 ? 11.919 6.267 -4.804 1.00 96.31 206 LEU A C 1
ATOM 1562 O O . LEU A 1 206 ? 11.109 6.030 -3.911 1.00 96.31 206 LEU A O 1
ATOM 1566 N N . CYS A 1 207 ? 11.566 6.866 -5.949 1.00 96.62 207 CYS A N 1
ATOM 1567 C CA . CYS A 1 207 ? 10.181 7.248 -6.221 1.00 96.62 207 CYS A CA 1
ATOM 1568 C C . CYS A 1 207 ? 9.260 6.022 -6.311 1.00 96.62 207 CYS A C 1
ATOM 1570 O O . CYS A 1 207 ? 8.191 6.029 -5.714 1.00 96.62 207 CYS A O 1
ATOM 1572 N N . GLU A 1 208 ? 9.664 4.952 -7.000 1.00 97.00 208 GLU A N 1
ATOM 1573 C CA . GLU A 1 208 ? 8.856 3.727 -7.096 1.00 97.00 208 GLU A CA 1
ATOM 1574 C C . GLU A 1 208 ? 8.698 3.036 -5.733 1.00 97.00 208 GLU A C 1
ATOM 1576 O O . GLU A 1 208 ? 7.608 2.568 -5.407 1.00 97.00 208 GLU A O 1
ATOM 1581 N N . GLN A 1 209 ? 9.748 3.012 -4.906 1.00 97.50 209 GLN A N 1
ATOM 1582 C CA . GLN A 1 209 ? 9.676 2.484 -3.542 1.00 97.50 209 GLN A CA 1
ATOM 1583 C C . GLN A 1 209 ? 8.732 3.320 -2.673 1.00 97.50 209 GLN A C 1
ATOM 1585 O O . GLN A 1 209 ? 7.855 2.766 -2.011 1.00 97.50 209 GLN A O 1
ATOM 1590 N N . PHE A 1 210 ? 8.848 4.650 -2.720 1.00 97.69 210 PHE A N 1
ATOM 1591 C CA . PHE A 1 210 ? 7.933 5.563 -2.033 1.00 97.69 210 PHE A CA 1
ATOM 1592 C C . PHE A 1 210 ? 6.485 5.368 -2.505 1.00 97.69 210 PHE A C 1
ATOM 1594 O O . PHE A 1 210 ? 5.569 5.226 -1.696 1.00 97.69 210 PHE A O 1
ATOM 1601 N N . ALA A 1 211 ? 6.288 5.276 -3.818 1.00 97.75 211 ALA A N 1
ATOM 1602 C CA . ALA A 1 211 ? 4.994 5.071 -4.445 1.00 97.75 211 ALA A CA 1
ATOM 1603 C C . ALA A 1 211 ? 4.379 3.711 -4.098 1.00 97.75 211 ALA A C 1
ATOM 1605 O O . ALA A 1 211 ? 3.162 3.622 -3.986 1.00 97.75 211 ALA A O 1
ATOM 1606 N N . LEU A 1 212 ? 5.158 2.646 -3.938 1.00 98.12 212 LEU A N 1
ATOM 1607 C CA . LEU A 1 212 ? 4.635 1.330 -3.574 1.00 98.12 212 LEU A CA 1
ATOM 1608 C C . LEU A 1 212 ? 4.430 1.214 -2.061 1.00 98.12 212 LEU A C 1
ATOM 1610 O O . LEU A 1 212 ? 3.306 1.061 -1.583 1.00 98.12 212 LEU A O 1
ATOM 1614 N N . PHE A 1 213 ? 5.517 1.302 -1.301 1.00 98.44 213 PHE A N 1
ATOM 1615 C CA . PHE A 1 213 ? 5.521 1.014 0.130 1.00 98.44 213 PHE A CA 1
ATOM 1616 C C . PHE A 1 213 ? 4.897 2.138 0.948 1.00 98.44 213 PHE A C 1
ATOM 1618 O O . PHE A 1 213 ? 4.161 1.865 1.896 1.00 98.44 213 PHE A O 1
ATOM 1625 N N . GLY A 1 214 ? 5.134 3.393 0.563 1.00 98.12 214 GLY A N 1
ATOM 1626 C CA . GLY A 1 214 ? 4.500 4.546 1.197 1.00 98.12 214 GLY A CA 1
ATOM 1627 C C . GLY A 1 214 ? 2.985 4.521 1.009 1.00 98.12 214 GLY A C 1
ATOM 1628 O O . GLY A 1 214 ? 2.248 4.602 1.988 1.00 98.12 214 GLY A O 1
ATOM 1629 N N . SER A 1 215 ? 2.515 4.304 -0.223 1.00 98.62 215 SER A N 1
ATOM 1630 C CA . SER A 1 215 ? 1.078 4.218 -0.524 1.00 98.62 215 SER A CA 1
ATOM 1631 C C . SER A 1 215 ? 0.384 3.096 0.247 1.00 98.62 215 SER A C 1
ATOM 1633 O O . SER A 1 215 ? -0.676 3.321 0.830 1.00 98.62 215 SER A O 1
ATOM 1635 N N . LEU A 1 216 ? 0.980 1.896 0.300 1.00 98.62 216 LEU A N 1
ATOM 1636 C CA . LEU A 1 216 ? 0.444 0.778 1.086 1.00 98.62 216 LEU A CA 1
ATOM 1637 C C . LEU A 1 216 ? 0.383 1.116 2.576 1.00 98.62 216 LEU A C 1
ATOM 1639 O O . LEU A 1 216 ? -0.647 0.897 3.213 1.00 98.62 216 LEU A O 1
ATOM 1643 N N . ARG A 1 217 ? 1.472 1.669 3.123 1.00 98.69 217 ARG A N 1
ATOM 1644 C CA . ARG A 1 217 ? 1.566 2.038 4.536 1.00 98.69 217 ARG A CA 1
ATOM 1645 C C . ARG A 1 217 ? 0.503 3.065 4.915 1.00 98.69 217 ARG A C 1
ATOM 1647 O O . ARG A 1 217 ? -0.269 2.809 5.833 1.00 98.69 217 ARG A O 1
ATOM 1654 N N . GLU A 1 218 ? 0.431 4.182 4.198 1.00 98.62 218 GLU A N 1
ATOM 1655 C CA . GLU A 1 218 ? -0.526 5.250 4.504 1.00 98.62 218 GLU A CA 1
ATOM 1656 C C . GLU A 1 218 ? -1.973 4.790 4.307 1.00 98.62 218 GLU A C 1
ATOM 1658 O O . GLU A 1 218 ? -2.824 5.079 5.146 1.00 98.62 218 GLU A O 1
ATOM 1663 N N . THR A 1 219 ? -2.259 4.010 3.260 1.00 98.62 219 THR A N 1
ATOM 1664 C CA . THR A 1 219 ? -3.605 3.455 3.035 1.00 98.62 219 THR A CA 1
ATOM 1665 C C . THR A 1 219 ? -4.048 2.579 4.208 1.00 98.62 219 THR A C 1
ATOM 1667 O O . THR A 1 219 ? -5.174 2.708 4.684 1.00 98.62 219 THR A O 1
ATOM 1670 N N . LEU A 1 220 ? -3.166 1.707 4.706 1.00 98.56 220 LEU A N 1
ATOM 1671 C CA . LEU A 1 220 ? -3.473 0.799 5.812 1.00 98.56 220 LEU A CA 1
ATOM 1672 C C . LEU A 1 220 ? -3.580 1.517 7.164 1.00 98.56 220 LEU A C 1
ATOM 1674 O O . LEU A 1 220 ? -4.471 1.207 7.952 1.00 98.56 220 LEU A O 1
ATOM 1678 N N . MET A 1 221 ? -2.698 2.477 7.437 1.00 98.50 221 MET A N 1
ATOM 1679 C CA . MET A 1 221 ? -2.635 3.159 8.735 1.00 98.50 221 MET A CA 1
ATOM 1680 C C . MET A 1 221 ? -3.715 4.231 8.919 1.00 98.50 221 MET A C 1
ATOM 1682 O O . MET A 1 221 ? -4.144 4.470 10.045 1.00 98.50 221 MET A O 1
ATOM 1686 N N . ASN A 1 222 ? -4.189 4.864 7.842 1.00 97.88 222 ASN A N 1
ATOM 1687 C CA . ASN A 1 222 ? -5.164 5.958 7.942 1.00 97.88 222 ASN A CA 1
ATOM 1688 C C . ASN A 1 222 ? -6.630 5.505 7.879 1.00 97.88 222 ASN A C 1
ATOM 1690 O O . ASN A 1 222 ? -7.530 6.348 7.915 1.00 97.88 222 ASN A O 1
ATOM 1694 N N . HIS A 1 223 ? -6.909 4.200 7.797 1.00 96.06 223 HIS A N 1
ATOM 1695 C CA . HIS A 1 223 ? -8.284 3.713 7.875 1.00 96.06 223 HIS A CA 1
ATOM 1696 C C . HIS A 1 223 ? -8.710 3.499 9.342 1.00 96.06 223 HIS A C 1
ATOM 1698 O O . HIS A 1 223 ? -8.161 2.625 10.021 1.00 96.06 223 HIS A O 1
ATOM 1704 N N . PRO A 1 224 ? -9.730 4.222 9.843 1.00 92.31 224 PRO A N 1
ATOM 1705 C CA . PRO A 1 224 ? -10.065 4.239 11.270 1.00 92.31 224 PRO A CA 1
ATOM 1706 C C . PRO A 1 224 ? -10.499 2.870 11.812 1.00 92.31 224 PRO A C 1
ATOM 1708 O O . PRO A 1 224 ? -10.192 2.527 12.952 1.00 92.31 224 PRO A O 1
ATOM 1711 N N . ASP A 1 225 ? -11.165 2.058 10.987 1.00 94.31 225 ASP A N 1
ATOM 1712 C CA . ASP A 1 225 ? -11.692 0.762 11.429 1.00 94.31 225 ASP A CA 1
ATOM 1713 C C . ASP A 1 225 ? -10.623 -0.337 11.527 1.00 94.31 225 ASP A C 1
ATOM 1715 O O . ASP A 1 225 ? -10.856 -1.357 12.175 1.00 94.31 225 ASP A O 1
ATOM 1719 N N . TRP A 1 226 ? -9.459 -0.163 10.888 1.00 96.62 226 TRP A N 1
ATOM 1720 C CA . TRP A 1 226 ? -8.446 -1.223 10.796 1.00 96.62 226 TRP A CA 1
ATOM 1721 C C . TRP A 1 226 ? -7.486 -1.240 11.984 1.00 96.62 226 TRP A C 1
ATOM 1723 O O . TRP A 1 226 ? -6.880 -2.273 12.247 1.00 96.62 226 TRP A O 1
ATOM 1733 N N . LYS A 1 227 ? -7.387 -0.130 12.732 1.00 96.31 227 LYS A N 1
ATOM 1734 C CA . LYS A 1 227 ? -6.571 -0.009 13.956 1.00 96.31 227 LYS A CA 1
ATOM 1735 C C . LYS A 1 227 ? -5.090 -0.388 13.759 1.00 96.31 227 LYS A C 1
ATOM 1737 O O . LYS A 1 227 ? -4.442 -0.853 14.695 1.00 96.31 227 LYS A O 1
ATOM 1742 N N . ILE A 1 228 ? -4.556 -0.173 12.556 1.00 98.38 228 ILE A N 1
ATOM 1743 C CA . ILE A 1 228 ? -3.159 -0.457 12.208 1.00 98.38 228 ILE A CA 1
ATOM 1744 C C . ILE A 1 228 ? -2.283 0.717 12.652 1.00 98.38 228 ILE A C 1
ATOM 1746 O O . ILE A 1 228 ? -2.504 1.855 12.243 1.00 98.38 228 ILE A O 1
ATOM 1750 N N . LYS A 1 229 ? -1.274 0.439 13.478 1.00 98.19 229 LYS A N 1
ATOM 1751 C CA . LYS A 1 229 ? -0.328 1.435 14.009 1.00 98.19 229 LYS A CA 1
ATOM 1752 C C . LYS A 1 229 ? 0.977 1.492 13.228 1.00 98.19 229 LYS A C 1
ATOM 1754 O O . LYS A 1 229 ? 1.640 2.523 13.222 1.00 98.19 229 LYS A O 1
ATOM 1759 N N . ALA A 1 230 ? 1.367 0.377 12.620 1.00 98.19 230 ALA A N 1
ATOM 1760 C CA . ALA A 1 230 ? 2.593 0.263 11.847 1.00 98.19 230 ALA A CA 1
ATOM 1761 C C . ALA A 1 230 ? 2.434 -0.778 10.739 1.00 98.19 230 ALA A C 1
ATOM 1763 O O . ALA A 1 230 ? 1.616 -1.691 10.843 1.00 98.19 230 ALA A O 1
ATOM 1764 N N . VAL A 1 231 ? 3.242 -0.648 9.686 1.00 98.56 231 VAL A N 1
ATOM 1765 C CA . VAL A 1 231 ? 3.266 -1.590 8.561 1.00 98.56 231 VAL A CA 1
ATOM 1766 C C . VAL A 1 231 ? 4.699 -2.017 8.274 1.00 98.56 231 VAL A C 1
ATOM 1768 O O . VAL A 1 231 ? 5.577 -1.171 8.072 1.00 98.56 231 VAL A O 1
ATOM 1771 N N . GLN A 1 232 ? 4.906 -3.329 8.210 1.00 98.31 232 GLN A N 1
ATOM 1772 C CA . GLN A 1 232 ? 6.148 -3.972 7.798 1.00 98.31 232 GLN A CA 1
ATOM 1773 C C . GLN A 1 232 ? 5.926 -4.740 6.493 1.00 98.31 232 GLN A C 1
ATOM 1775 O O . GLN A 1 232 ? 4.855 -5.302 6.272 1.00 98.31 232 GLN A O 1
ATOM 1780 N N . PHE A 1 233 ? 6.947 -4.779 5.639 1.00 98.62 233 PHE A N 1
ATOM 1781 C CA . PHE A 1 233 ? 6.883 -5.450 4.344 1.00 98.62 233 PHE A CA 1
ATOM 1782 C C . PHE A 1 233 ? 7.841 -6.633 4.297 1.00 98.62 233 PHE A C 1
ATOM 1784 O O . PHE A 1 233 ? 9.014 -6.501 4.654 1.00 98.62 233 PHE A O 1
ATOM 1791 N N . THR A 1 234 ? 7.347 -7.773 3.826 1.00 98.56 234 THR A N 1
ATOM 1792 C CA . THR A 1 234 ? 8.157 -8.971 3.595 1.00 98.56 234 THR A CA 1
ATOM 1793 C C . THR A 1 234 ? 7.992 -9.469 2.165 1.00 98.56 234 THR A C 1
ATOM 1795 O O . THR A 1 234 ? 6.991 -9.185 1.509 1.00 98.56 234 THR A O 1
ATOM 1798 N N . GLU A 1 235 ? 8.965 -10.227 1.674 1.00 97.62 235 GLU A N 1
ATOM 1799 C CA . GLU A 1 235 ? 8.843 -11.046 0.475 1.00 97.62 235 GLU A CA 1
ATOM 1800 C C . GLU A 1 235 ? 9.051 -12.511 0.856 1.00 97.62 235 GLU A C 1
ATOM 1802 O O . GLU A 1 235 ? 10.152 -12.936 1.199 1.00 97.62 235 GLU A O 1
ATOM 1807 N N . ARG A 1 236 ? 7.976 -13.303 0.795 1.00 95.44 236 ARG A N 1
ATOM 1808 C CA . ARG A 1 236 ? 7.974 -14.725 1.181 1.00 95.44 236 ARG A CA 1
ATOM 1809 C C . ARG A 1 236 ? 8.479 -14.956 2.613 1.00 95.44 236 ARG A C 1
ATOM 1811 O O . ARG A 1 236 ? 9.122 -15.966 2.883 1.00 95.44 236 ARG A O 1
ATOM 1818 N N . GLY A 1 237 ? 8.140 -14.043 3.519 1.00 96.88 237 GLY A N 1
ATOM 1819 C CA . GLY A 1 237 ? 8.532 -14.066 4.928 1.00 96.88 237 GLY A CA 1
ATOM 1820 C C . GLY A 1 237 ? 9.871 -13.394 5.242 1.00 96.88 237 GLY A C 1
ATOM 1821 O O . GLY A 1 237 ? 10.161 -13.191 6.416 1.00 96.88 237 GLY A O 1
ATOM 1822 N N . GLU A 1 238 ? 10.651 -12.998 4.234 1.00 97.38 238 GLU A N 1
ATOM 1823 C CA . GLU A 1 238 ? 11.912 -12.278 4.434 1.00 97.38 238 GLU A CA 1
ATOM 1824 C C . GLU A 1 238 ? 11.677 -10.769 4.460 1.00 97.38 238 GLU A C 1
ATOM 1826 O O . GLU A 1 238 ? 10.951 -10.234 3.623 1.00 97.38 238 GLU A O 1
ATOM 1831 N N . LEU A 1 239 ? 12.290 -10.062 5.408 1.00 97.81 239 LEU A N 1
ATOM 1832 C CA . LEU A 1 239 ? 12.131 -8.614 5.535 1.00 97.81 239 LEU A CA 1
ATOM 1833 C C . LEU A 1 239 ? 12.682 -7.887 4.301 1.00 97.81 239 LEU A C 1
ATOM 1835 O O . LEU A 1 239 ? 13.842 -8.069 3.930 1.00 97.81 239 LEU A O 1
ATOM 1839 N N . ILE A 1 240 ? 11.880 -6.995 3.716 1.00 96.69 240 ILE A N 1
ATOM 1840 C CA . ILE A 1 240 ? 12.364 -6.080 2.680 1.00 96.69 240 ILE A CA 1
ATOM 1841 C C . ILE A 1 240 ? 13.033 -4.893 3.379 1.00 96.69 240 ILE A C 1
ATOM 1843 O O . ILE A 1 240 ? 12.384 -4.158 4.124 1.00 96.69 240 ILE A O 1
ATOM 1847 N N . GLN A 1 241 ? 14.333 -4.710 3.147 1.00 91.56 241 GLN A N 1
ATOM 1848 C CA . GLN A 1 241 ? 15.079 -3.550 3.637 1.00 91.56 241 GLN A CA 1
ATOM 1849 C C . GLN A 1 241 ? 14.873 -2.382 2.665 1.00 91.56 241 GLN A C 1
ATOM 1851 O O . GLN A 1 241 ? 15.378 -2.425 1.543 1.00 91.56 241 GLN A O 1
ATOM 1856 N N . LEU A 1 242 ? 14.076 -1.400 3.093 1.00 83.69 242 LEU A N 1
ATOM 1857 C CA . LEU A 1 242 ? 13.709 -0.187 2.350 1.00 83.69 242 LEU A CA 1
ATOM 1858 C C . LEU A 1 242 ? 14.559 1.011 2.770 1.00 83.69 242 LEU A C 1
ATOM 1860 O O . LEU A 1 242 ? 14.885 1.084 3.978 1.00 83.69 242 LEU A O 1
#

Radius of gyration: 35.36 Å; chains: 1; bounding box: 91×76×95 Å

pLDDT: mean 71.88, std 24.43, range [37.69, 98.69]